Protein 3KYJ (pdb70)

B-factor: mean 29.79, std 14.16, range [12.2, 142.11]

Organism: Cereibacter sphaeroides (NCBI:txid1063)

Nearest PDB structures (foldseek):
  3kyi-assembly1_A  TM=1.003E+00  e=1.915E-15  Cereibacter sphaeroides
  1i5n-assembly3_C  TM=8.945E-01  e=1.487E-04  Salmonella enterica subsp. enterica serovar Typhimurium
  1i5n-assembly1_A  TM=9.056E-01  e=2.104E-04  Salmonella enterica subsp. enterica serovar Typhimurium
  2lp4-assembly1_A  TM=9.056E-01  e=2.211E-04  Escherichia coli K-12
  1i5n-assembly2_B  TM=8.927E-01  e=4.210E-04  Salmonella enterica subsp. enterica serovar Typhimurium

GO terms:
  GO:0005515 protein binding (F, IPI)

Solvent-accessible surface area: 12677 Å² total; per-residue (Å²): 158,103,119,12,26,65,39,2,36,88,32,0,29,116,8,2,69,44,0,63,60,7,0,83,17,21,115,88,66,99,96,34,98,64,27,14,23,50,0,30,149,8,0,48,46,2,12,26,2,0,60,4,32,20,6,53,44,0,24,38,22,0,74,20,0,19,56,0,0,12,33,21,125,103,66,67,16,100,29,53,59,64,0,10,113,7,0,29,86,0,6,95,22,0,63,63,12,6,117,92,0,24,88,63,116,48,49,11,150,16,105,78,4,100,57,0,16,100,73,0,134,50,13,37,60,90,36,54,227,78,98,56,56,30,0,0,0,0,0,84,30,21,0,15,43,28,35,0,5,40,36,1,160,96,19,118,36,6,120,26,41,9,69,1,32,75,8,94,52,0,29,82,71,2,66,75,44,112,87,8,37,0,0,0,15,5,30,82,19,111,85,48,166,37,71,82,8,14,143,48,0,93,110,162,29,238,9,60,0,0,2,0,1,24,78,71,34,110,90,33,80,30,35,69,129,2,187,130,55,22,11,58,19,29,3,28,33,12,32,43,41,186,231,87,4,29,91,2,6,153,29,0,100,87,17,34,90,105

Structure (mmCIF, N/CA/C/O backbone):
data_3KYJ
#
_entry.id   3KYJ
#
_cell.length_a   43.718
_cell.length_b   62.011
_cell.length_c   48.911
_cell.angle_alpha   90.000
_cell.angle_beta   101.260
_cell.angle_gamma   90.000
#
_symmetry.space_group_name_H-M   'P 1 21 1'
#
loop_
_entity.id
_entity.type
_entity.pdbx_description
1 polymer 'Putative histidine protein kinase'
2 polymer 'CheY6 protein'
3 non-polymer 'SODIUM ION'
4 water water
#
loop_
_atom_site.group_PDB
_atom_site.id
_atom_site.type_symbol
_atom_site.label_atom_id
_atom_site.label_alt_id
_atom_site.label_comp_id
_atom_site.label_asym_id
_atom_site.label_entity_id
_atom_site.label_seq_id
_atom_site.pdbx_PDB_ins_code
_atom_site.Cartn_x
_atom_site.Cartn_y
_atom_site.Cartn_z
_atom_site.occupancy
_atom_site.B_iso_or_equiv
_atom_site.auth_seq_id
_atom_site.auth_comp_id
_atom_site.auth_asym_id
_atom_site.auth_atom_id
_atom_site.pdbx_PDB_model_num
ATOM 1 N N . MET A 1 9 ? 12.592 -11.700 24.138 1.00 34.43 8 MET A N 1
ATOM 2 C CA . MET A 1 9 ? 13.487 -11.496 22.998 1.00 32.88 8 MET A CA 1
ATOM 3 C C . MET A 1 9 ? 13.423 -12.639 21.990 1.00 27.40 8 MET A C 1
ATOM 4 O O . MET A 1 9 ? 13.806 -12.464 20.830 1.00 25.38 8 MET A O 1
ATOM 9 N N . ASP A 1 10 ? 12.937 -13.803 22.411 1.00 27.75 9 ASP A N 1
ATOM 10 C CA . ASP A 1 10 ? 12.768 -14.927 21.490 1.00 27.17 9 ASP A CA 1
ATOM 11 C C . ASP A 1 10 ? 11.902 -14.514 20.310 1.00 24.04 9 ASP A C 1
ATOM 12 O O . ASP A 1 10 ? 12.219 -14.818 19.155 1.00 23.68 9 ASP A O 1
ATOM 17 N N . GLU A 1 11 ? 10.810 -13.811 20.593 1.00 24.52 10 GLU A N 1
ATOM 18 C CA . GLU A 1 11 ? 9.874 -13.455 19.540 1.00 24.58 10 GLU A CA 1
ATOM 19 C C . GLU A 1 11 ? 10.479 -12.494 18.511 1.00 22.57 10 GLU A C 1
ATOM 20 O O . GLU A 1 11 ? 10.277 -12.662 17.326 1.00 21.96 10 GLU A O 1
ATOM 26 N N . ILE A 1 12 ? 11.241 -11.503 18.948 1.00 21.32 11 ILE A N 1
ATOM 27 C CA . ILE A 1 12 ? 11.769 -10.546 17.990 1.00 21.57 11 ILE A CA 1
ATOM 28 C C . ILE A 1 12 ? 12.864 -11.175 17.135 1.00 19.82 11 ILE A C 1
ATOM 29 O O . ILE A 1 12 ? 12.957 -10.880 15.952 1.00 18.64 11 ILE A O 1
ATOM 34 N N . TRP A 1 13 ? 13.661 -12.078 17.703 1.00 20.47 12 TRP A N 1
ATOM 35 C CA . TRP A 1 13 ? 14.662 -12.763 16.894 1.00 20.93 12 TRP A CA 1
ATOM 36 C C . TRP A 1 13 ? 14.017 -13.717 15.876 1.00 21.00 12 TRP A C 1
ATOM 37 O O . TRP A 1 13 ? 14.496 -13.839 14.755 1.00 21.85 12 TRP A O 1
ATOM 48 N N . ALA A 1 14 ? 12.924 -14.372 16.264 1.00 21.24 13 ALA A N 1
ATOM 49 C CA . ALA A 1 14 ? 12.178 -15.219 15.340 1.00 24.18 13 ALA A CA 1
ATOM 50 C C . ALA A 1 14 ? 11.628 -14.386 14.184 1.00 22.33 13 ALA A C 1
ATOM 51 O O . ALA A 1 14 ? 11.706 -14.777 13.028 1.00 22.91 13 ALA A O 1
ATOM 53 N N . LEU A 1 15 ? 11.083 -13.219 14.511 1.00 20.54 14 LEU A N 1
ATOM 54 C CA . LEU A 1 15 ? 10.532 -12.337 13.496 1.00 20.04 14 LEU A CA 1
ATOM 55 C C . LEU A 1 15 ? 11.628 -11.779 12.588 1.00 19.49 14 LEU A C 1
ATOM 56 O O . LEU A 1 15 ? 11.437 -11.641 11.389 1.00 19.24 14 LEU A O 1
ATOM 61 N N . TYR A 1 16 ? 12.781 -11.463 13.152 1.00 19.37 15 TYR A N 1
ATOM 62 C CA . TYR A 1 16 ? 13.900 -11.004 12.332 1.00 19.22 15 TYR A CA 1
ATOM 63 C C . TYR A 1 16 ? 14.248 -12.034 11.262 1.00 20.34 15 TYR A C 1
ATOM 64 O O . TYR A 1 16 ? 14.458 -11.707 10.100 1.00 20.07 15 TYR A O 1
ATOM 73 N N . ALA A 1 17 ? 14.292 -13.297 11.650 1.00 22.24 16 ALA A N 1
ATOM 74 C CA . ALA A 1 17 ? 14.649 -14.342 10.708 1.00 24.18 16 ALA A CA 1
ATOM 75 C C . ALA A 1 17 ? 13.558 -14.546 9.658 1.00 24.70 16 ALA A C 1
ATOM 76 O O . ALA A 1 17 ? 13.860 -14.708 8.475 1.00 25.47 16 ALA A O 1
ATOM 78 N N . ASP A 1 18 ? 12.301 -14.535 10.083 1.00 24.91 17 ASP A N 1
ATOM 79 C CA . ASP A 1 18 ? 11.189 -14.811 9.185 1.00 26.99 17 ASP A CA 1
ATOM 80 C C . ASP A 1 18 ? 10.982 -13.647 8.224 1.00 24.52 17 ASP A C 1
ATOM 81 O O . ASP A 1 18 ? 10.946 -13.847 7.034 1.00 24.68 17 ASP A O 1
ATOM 86 N N . ASP A 1 19 ? 10.846 -12.437 8.754 1.00 21.87 18 ASP A N 1
ATOM 87 C CA . ASP A 1 19 ? 10.640 -11.233 7.933 1.00 21.36 18 ASP A CA 1
ATOM 88 C C . ASP A 1 19 ? 11.859 -10.994 7.033 1.00 20.02 18 ASP A C 1
ATOM 89 O O . ASP A 1 19 ? 11.719 -10.592 5.879 1.00 19.08 18 ASP A O 1
ATOM 94 N N . GLY A 1 20 ? 13.052 -11.291 7.538 1.00 19.72 19 GLY A N 1
ATOM 95 C CA . GLY A 1 20 ? 14.256 -11.131 6.740 1.00 20.14 19 GLY A CA 1
ATOM 96 C C . GLY A 1 20 ? 14.282 -12.077 5.565 1.00 21.12 19 GLY A C 1
ATOM 97 O O . GLY A 1 20 ? 14.665 -11.688 4.465 1.00 20.04 19 GLY A O 1
ATOM 98 N N . ALA A 1 21 ? 13.845 -13.314 5.787 1.00 21.11 20 ALA A N 1
ATOM 99 C CA . ALA A 1 21 ? 13.807 -14.282 4.698 1.00 23.12 20 ALA A CA 1
ATOM 100 C C . ALA A 1 21 ? 12.812 -13.861 3.621 1.00 21.93 20 ALA A C 1
ATOM 101 O O . ALA A 1 21 ? 13.090 -14.024 2.440 1.00 22.58 20 ALA A O 1
ATOM 103 N N . GLN A 1 22 ? 11.655 -13.342 4.024 1.00 20.57 21 GLN A N 1
ATOM 104 C CA . GLN A 1 22 ? 10.670 -12.839 3.056 1.00 22.56 21 GLN A CA 1
ATOM 105 C C . GLN A 1 22 ? 11.240 -11.678 2.246 1.00 19.70 21 GLN A C 1
ATOM 106 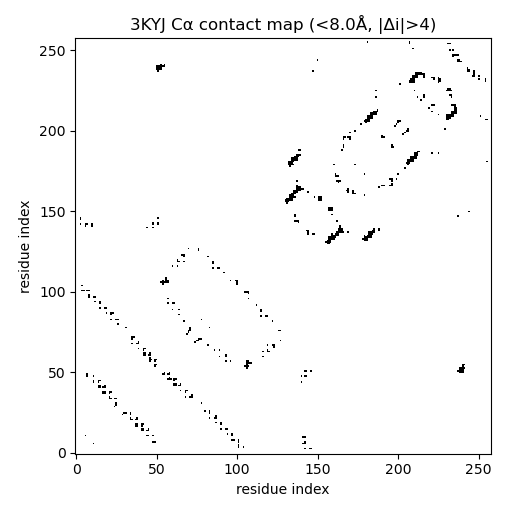O O . GLN A 1 22 ? 11.081 -11.622 1.037 1.00 19.35 21 GLN A O 1
ATOM 112 N N . ALA A 1 23 ? 11.923 -10.753 2.911 1.00 18.19 22 ALA A N 1
ATOM 113 C CA . ALA A 1 23 ? 12.484 -9.616 2.204 1.00 16.35 22 ALA A CA 1
ATOM 114 C C . ALA A 1 23 ? 13.565 -10.068 1.217 1.00 15.72 22 ALA A C 1
ATOM 115 O O . ALA A 1 23 ? 13.599 -9.609 0.072 1.00 16.17 22 ALA A O 1
ATOM 117 N N . LEU A 1 24 ? 14.456 -10.962 1.652 1.00 17.23 23 LEU A N 1
ATOM 118 C CA . LEU A 1 24 ? 15.500 -11.436 0.743 1.00 17.58 23 LEU A CA 1
ATOM 119 C C . LEU A 1 24 ? 14.911 -12.276 -0.399 1.00 18.29 23 LEU A C 1
ATOM 120 O O . LEU A 1 24 ? 15.418 -12.225 -1.527 1.00 18.31 23 LEU A O 1
ATOM 125 N N . ASP A 1 25 ? 13.827 -13.010 -0.137 1.00 18.40 24 ASP A N 1
ATOM 126 C CA . ASP A 1 25 ? 13.163 -13.746 -1.218 1.00 21.16 24 ASP A CA 1
ATOM 127 C C . ASP A 1 25 ? 12.662 -12.756 -2.277 1.00 19.17 24 ASP A C 1
ATOM 128 O O . ASP A 1 25 ? 12.759 -13.022 -3.472 1.00 20.37 24 ASP A O 1
ATOM 133 N N . ALA A 1 26 ? 12.103 -11.634 -1.827 1.00 18.05 25 ALA A N 1
ATOM 134 C CA . ALA A 1 26 ? 11.576 -10.624 -2.753 1.00 17.59 25 ALA A CA 1
ATOM 135 C C . ALA A 1 26 ? 12.724 -9.938 -3.509 1.00 16.49 25 ALA A C 1
ATOM 136 O O . ALA A 1 26 ? 12.616 -9.661 -4.695 1.00 16.91 25 ALA A O 1
ATOM 138 N N . MET A 1 27 ? 13.831 -9.675 -2.809 1.00 16.28 26 MET A N 1
ATOM 139 C CA . MET A 1 27 ? 15.003 -9.089 -3.433 1.00 16.35 26 MET A CA 1
ATOM 140 C C . MET A 1 27 ? 15.533 -10.001 -4.543 1.00 17.45 26 MET A C 1
ATOM 141 O O . MET A 1 27 ? 15.714 -9.572 -5.697 1.00 16.70 26 MET A O 1
ATOM 146 N N . GLU A 1 28 ? 15.723 -11.273 -4.212 1.00 18.97 27 GLU A N 1
ATOM 147 C CA . GLU A 1 28 ? 16.188 -12.232 -5.195 1.00 20.35 27 GLU A CA 1
ATOM 148 C C . GLU A 1 28 ? 15.202 -12.411 -6.348 1.00 19.89 27 GLU A C 1
ATOM 149 O O . GLU A 1 28 ? 15.612 -12.485 -7.501 1.00 20.96 27 GLU A O 1
ATOM 155 N N . ALA A 1 29 ? 13.905 -12.476 -6.067 1.00 19.68 28 ALA A N 1
ATOM 156 C CA . ALA A 1 29 ? 12.930 -12.659 -7.154 1.00 20.85 28 ALA A CA 1
ATOM 157 C C . ALA A 1 29 ? 12.987 -11.514 -8.166 1.00 18.73 28 ALA A C 1
ATOM 158 O O . ALA A 1 29 ? 12.925 -11.745 -9.388 1.00 19.26 28 ALA A O 1
ATOM 160 N N . SER A 1 30 ? 13.079 -10.276 -7.672 1.00 17.43 29 SER A N 1
ATOM 161 C CA . SER A 1 30 ? 13.135 -9.129 -8.578 1.00 18.27 29 SER A CA 1
ATOM 162 C C . SER A 1 30 ? 14.412 -9.168 -9.435 1.00 17.10 29 SER A C 1
ATOM 163 O O . SER A 1 30 ? 14.375 -8.867 -10.637 1.00 17.79 29 SER A O 1
ATOM 166 N N . LEU A 1 31 ? 15.540 -9.506 -8.817 1.00 17.37 30 LEU A N 1
ATOM 167 C CA . LEU A 1 31 ? 16.820 -9.539 -9.527 1.00 17.69 30 LEU A CA 1
ATOM 168 C C . LEU A 1 31 ? 16.857 -10.657 -10.570 1.00 19.32 30 LEU A C 1
ATOM 169 O O . LEU A 1 31 ? 17.336 -10.463 -11.690 1.00 19.66 30 LEU A O 1
ATOM 174 N N . LEU A 1 32 ? 16.299 -11.816 -10.223 1.00 19.82 31 LEU A N 1
ATOM 175 C CA . LEU A 1 32 ? 16.256 -12.929 -11.172 1.00 21.71 31 LEU A CA 1
ATOM 176 C C . LEU A 1 32 ? 15.310 -12.600 -12.323 1.00 21.00 31 LEU A C 1
ATOM 177 O O . LEU A 1 32 ? 15.584 -12.963 -13.454 1.00 22.39 31 LEU A O 1
ATOM 182 N N . ALA A 1 33 ? 14.214 -11.905 -12.043 1.00 19.90 32 ALA A N 1
ATOM 183 C CA . ALA A 1 33 ? 13.322 -11.463 -13.109 1.00 20.83 32 ALA A CA 1
ATOM 184 C C . ALA A 1 33 ? 14.033 -10.500 -14.062 1.00 20.14 32 ALA A C 1
ATOM 185 O O . ALA A 1 33 ? 13.879 -10.613 -15.290 1.00 21.55 32 ALA A O 1
ATOM 187 N N . LEU A 1 34 ? 14.853 -9.598 -13.513 1.00 20.14 33 LEU A N 1
ATOM 188 C CA . LEU A 1 34 ? 15.603 -8.664 -14.339 1.00 21.09 33 LEU A CA 1
ATOM 189 C C . LEU A 1 34 ? 16.633 -9.407 -15.180 1.00 22.69 33 LEU A C 1
ATOM 190 O O . LEU A 1 34 ? 16.827 -9.129 -16.358 1.00 23.97 33 LEU A O 1
ATOM 195 N N . GLN A 1 35 ? 17.277 -10.387 -14.577 1.00 24.29 34 GLN A N 1
ATOM 196 C CA . GLN A 1 35 ? 18.264 -11.167 -15.288 1.00 27.48 34 GLN A CA 1
ATOM 197 C C . GLN A 1 35 ? 17.626 -11.943 -16.433 1.00 28.08 34 GLN A C 1
ATOM 198 O O . GLN A 1 35 ? 18.269 -12.189 -17.447 1.00 29.96 34 GLN A O 1
ATOM 204 N N . ALA A 1 36 ? 16.357 -12.305 -16.286 1.00 26.53 35 ALA A N 1
ATOM 205 C CA . ALA A 1 36 ? 15.650 -13.043 -17.330 1.00 28.22 35 ALA A CA 1
ATOM 206 C C . ALA A 1 36 ? 15.069 -12.122 -18.417 1.00 28.76 35 ALA A C 1
ATOM 207 O O . ALA A 1 36 ? 14.454 -12.596 -19.372 1.00 30.76 35 ALA A O 1
ATOM 209 N N . GLY A 1 37 ? 15.252 -10.817 -18.277 1.00 28.07 36 GLY A N 1
ATOM 210 C CA . GLY A 1 37 ? 14.840 -9.890 -19.320 1.00 28.54 36 GLY A CA 1
ATOM 211 C C . GLY A 1 37 ? 13.535 -9.162 -19.074 1.00 25.86 36 GLY A C 1
ATOM 212 O O . GLY A 1 37 ? 12.982 -8.543 -19.977 1.00 27.20 36 GLY A O 1
ATOM 213 N N . GLU A 1 38 ? 13.027 -9.202 -17.852 1.00 22.33 37 GLU A N 1
ATOM 214 C CA . GLU A 1 38 ? 11.857 -8.402 -17.532 1.00 21.18 37 GLU A CA 1
ATOM 215 C C . GLU A 1 38 ? 12.294 -6.960 -17.345 1.00 19.93 37 GLU A C 1
ATOM 216 O O . GLU A 1 38 ? 13.453 -6.683 -17.117 1.00 23.47 37 GLU A O 1
ATOM 222 N N . ASP A 1 39 ? 11.347 -6.046 -17.428 1.00 19.30 38 ASP A N 1
ATOM 223 C CA . ASP A 1 39 ? 11.647 -4.641 -17.408 1.00 17.77 38 ASP A CA 1
ATOM 224 C C . ASP A 1 39 ? 11.842 -4.075 -15.997 1.00 16.48 38 ASP A C 1
ATOM 225 O O . ASP A 1 39 ? 11.126 -4.415 -15.040 1.00 17.74 38 ASP A O 1
ATOM 230 N N . ALA A 1 40 ? 12.844 -3.213 -15.871 1.00 16.61 39 ALA A N 1
ATOM 231 C CA . ALA A 1 40 ? 13.101 -2.482 -14.631 1.00 16.94 39 ALA A CA 1
ATOM 232 C C . ALA A 1 40 ? 11.877 -1.776 -14.055 1.00 17.23 39 ALA A C 1
ATOM 233 O O . ALA A 1 40 ? 11.739 -1.653 -12.844 1.00 16.78 39 ALA A O 1
ATOM 235 N N . ALA A 1 41 ? 10.964 -1.327 -14.907 1.00 17.80 40 ALA A N 1
ATOM 236 C CA . ALA A 1 41 ? 9.795 -0.592 -14.456 1.00 18.69 40 ALA A CA 1
ATOM 237 C C . ALA A 1 41 ? 8.979 -1.409 -13.465 1.00 18.70 40 ALA A C 1
ATOM 238 O O . ALA A 1 41 ? 8.380 -0.859 -12.569 1.00 21.69 40 ALA A O 1
ATOM 240 N N . ALA A 1 42 ? 8.942 -2.723 -13.655 1.00 19.62 41 ALA A N 1
ATOM 241 C CA . ALA A 1 42 ? 8.142 -3.607 -12.808 1.00 21.27 41 ALA A CA 1
ATOM 242 C C . ALA A 1 42 ? 8.865 -4.040 -11.538 1.00 19.89 41 ALA A C 1
ATOM 243 O O . ALA A 1 42 ? 8.242 -4.554 -10.613 1.00 22.16 41 ALA A O 1
ATOM 245 N N . HIS A 1 43 ? 10.175 -3.845 -11.501 1.00 18.17 42 HIS A N 1
ATOM 246 C CA . HIS A 1 43 ? 10.975 -4.492 -10.456 1.00 18.30 42 HIS A CA 1
ATOM 247 C C . HIS A 1 43 ? 11.781 -3.570 -9.560 1.00 18.12 42 HIS A C 1
ATOM 248 O O . HIS A 1 43 ? 12.145 -3.983 -8.461 1.00 19.07 42 HIS A O 1
ATOM 255 N N . VAL A 1 44 ? 12.070 -2.339 -9.980 1.00 18.98 43 VAL A N 1
ATOM 256 C CA A VAL A 1 44 ? 12.923 -1.475 -9.151 0.61 20.43 43 VAL A CA 1
ATOM 257 C CA B VAL A 1 44 ? 12.906 -1.454 -9.150 0.39 20.56 43 VAL A CA 1
ATOM 258 C C . VAL A 1 44 ? 12.220 -1.083 -7.838 1.00 19.69 43 VAL A C 1
ATOM 259 O O . VAL A 1 44 ? 12.847 -1.031 -6.788 1.00 18.51 43 VAL A O 1
ATOM 266 N N . GLY A 1 45 ? 10.914 -0.852 -7.883 1.00 18.82 44 GLY A N 1
ATOM 267 C CA . GLY A 1 45 ? 10.161 -0.560 -6.677 1.00 19.10 44 GLY A CA 1
ATOM 268 C C . GLY A 1 45 ? 10.167 -1.704 -5.682 1.00 17.69 44 GLY A C 1
ATOM 269 O O . GLY A 1 45 ? 10.549 -1.516 -4.530 1.00 17.48 44 GLY A O 1
ATOM 270 N N . PRO A 1 46 ? 9.764 -2.904 -6.115 1.00 18.20 45 PRO A N 1
ATOM 271 C CA . PRO A 1 46 ? 9.805 -4.071 -5.233 1.00 19.34 45 PRO A CA 1
ATOM 272 C C . PRO A 1 46 ? 11.202 -4.336 -4.689 1.00 16.59 45 PRO A C 1
ATOM 273 O O . PRO A 1 46 ? 11.352 -4.694 -3.529 1.00 15.87 45 PRO A O 1
ATOM 277 N N . LEU A 1 47 ? 12.215 -4.169 -5.527 1.00 16.78 46 LEU A N 1
ATOM 278 C CA . LEU A 1 47 ? 13.590 -4.386 -5.111 1.00 16.15 46 LEU A CA 1
ATOM 279 C C . LEU A 1 47 ? 13.988 -3.388 -4.010 1.00 14.75 46 LEU A C 1
ATOM 280 O O . LEU A 1 47 ? 14.521 -3.780 -2.964 1.00 15.02 46 LEU A O 1
ATOM 285 N N . PHE A 1 48 ? 13.698 -2.111 -4.223 1.00 14.65 47 PHE A N 1
ATOM 286 C CA . PHE A 1 48 ? 13.984 -1.094 -3.240 1.00 15.41 47 PHE A CA 1
ATOM 287 C C . PHE A 1 48 ? 13.281 -1.403 -1.929 1.00 14.79 47 PHE A C 1
ATOM 288 O O . PHE A 1 48 ? 13.898 -1.349 -0.857 1.00 14.84 47 PHE A O 1
ATOM 296 N N . ARG A 1 49 ? 11.988 -1.712 -1.995 1.00 14.89 48 ARG A N 1
ATOM 297 C CA . ARG A 1 49 ? 11.235 -1.961 -0.768 1.00 15.09 48 ARG A CA 1
ATOM 298 C C . ARG A 1 49 ? 11.787 -3.151 0.018 1.00 14.54 48 ARG A C 1
ATOM 299 O O . ARG A 1 49 ? 11.855 -3.103 1.250 1.00 14.54 48 ARG A O 1
ATOM 307 N N . ALA A 1 50 ? 12.195 -4.201 -0.690 1.00 14.48 49 ALA A N 1
ATOM 308 C CA . ALA A 1 50 ? 12.733 -5.387 -0.026 1.00 14.63 49 ALA A CA 1
ATOM 309 C C . ALA A 1 50 ? 14.030 -5.062 0.721 1.00 14.01 49 ALA A C 1
ATOM 310 O O . ALA A 1 50 ? 14.202 -5.447 1.878 1.00 13.68 49 ALA A O 1
ATOM 312 N N . VAL A 1 51 ? 14.923 -4.341 0.069 1.00 13.71 50 VAL A N 1
ATOM 313 C CA . VAL A 1 51 ? 16.194 -3.977 0.669 1.00 14.06 50 VAL A CA 1
ATOM 314 C C . VAL A 1 51 ? 15.958 -3.002 1.819 1.00 13.83 50 VAL A C 1
ATOM 315 O O . VAL A 1 51 ? 16.551 -3.136 2.888 1.00 13.47 50 VAL A O 1
ATOM 319 N N . HIS A 1 52 ? 15.036 -2.066 1.632 1.00 14.29 51 HIS A N 1
ATOM 320 C CA . HIS A 1 52 ? 14.740 -1.086 2.663 1.00 13.37 51 HIS A CA 1
ATOM 321 C C . HIS A 1 52 ? 14.186 -1.766 3.932 1.00 13.97 51 HIS A C 1
ATOM 322 O O . HIS A 1 52 ? 14.546 -1.420 5.059 1.00 14.51 51 HIS A O 1
ATOM 329 N N . THR A 1 53 ? 13.312 -2.746 3.739 1.00 14.02 52 THR A N 1
ATOM 330 C CA . THR A 1 53 ? 12.783 -3.520 4.843 1.00 14.65 52 THR A CA 1
ATOM 331 C C . THR A 1 53 ? 13.906 -4.277 5.566 1.00 14.24 52 THR A C 1
ATOM 332 O O . THR A 1 53 ? 14.009 -4.270 6.806 1.00 13.84 52 THR A O 1
ATOM 336 N N . PHE A 1 54 ? 14.759 -4.951 4.798 1.00 14.14 53 PHE A N 1
ATOM 337 C CA . PHE A 1 54 ? 15.847 -5.698 5.398 1.00 13.97 53 PHE A CA 1
ATOM 338 C C . PHE A 1 54 ? 16.771 -4.775 6.210 1.00 14.23 53 PHE A C 1
ATOM 339 O O . PHE A 1 54 ? 17.152 -5.091 7.335 1.00 14.45 53 PHE A O 1
ATOM 347 N N . LYS A 1 55 ? 17.083 -3.616 5.646 1.00 13.24 54 LYS A N 1
ATOM 348 C CA . LYS A 1 55 ? 17.866 -2.613 6.333 1.00 12.99 54 LYS A CA 1
ATOM 349 C C . LYS A 1 55 ? 17.215 -2.156 7.644 1.00 12.98 54 LYS A C 1
ATOM 350 O O . LYS A 1 55 ? 17.865 -2.117 8.694 1.00 14.29 54 LYS A O 1
ATOM 356 N N . GLY A 1 56 ? 15.948 -1.784 7.594 1.00 13.10 55 GLY A N 1
ATOM 357 C CA . GLY A 1 56 ? 15.254 -1.339 8.791 1.00 14.06 55 GLY A CA 1
ATOM 358 C C . GLY A 1 56 ? 15.173 -2.400 9.874 1.00 12.20 55 GLY A C 1
ATOM 359 O O . GLY A 1 56 ? 15.277 -2.099 11.052 1.00 14.39 55 GLY A O 1
ATOM 360 N N . ASN A 1 57 ? 15.004 -3.651 9.463 1.00 13.50 56 ASN A N 1
ATOM 361 C CA . ASN A 1 57 ? 14.929 -4.764 10.404 1.00 15.30 56 ASN A CA 1
ATOM 362 C C . ASN A 1 57 ? 16.256 -4.904 11.166 1.00 15.45 56 ASN A C 1
ATOM 363 O O . ASN A 1 57 ? 16.290 -5.102 12.370 1.00 16.63 56 ASN A O 1
ATOM 368 N N . SER A 1 58 ? 17.361 -4.799 10.434 1.00 15.13 57 SER A N 1
ATOM 369 C CA A SER A 1 58 ? 18.662 -4.924 11.057 0.61 14.86 57 SER A CA 1
ATOM 370 C CA B SER A 1 58 ? 18.667 -4.918 11.052 0.39 15.68 57 SER A CA 1
ATOM 371 C C . SER A 1 58 ? 18.927 -3.737 11.978 1.00 15.33 57 SER A C 1
ATOM 372 O O . SER A 1 58 ? 19.542 -3.895 13.037 1.00 17.33 57 SER A O 1
ATOM 377 N N . ARG A 1 59 ? 18.451 -2.556 11.596 1.00 15.23 58 ARG A N 1
ATOM 378 C CA . ARG A 1 59 ? 18.603 -1.384 12.435 1.00 17.06 58 ARG A CA 1
ATOM 379 C C . ARG A 1 59 ? 17.860 -1.545 13.769 1.00 17.70 58 ARG A C 1
ATOM 380 O O . ARG A 1 59 ? 18.386 -1.144 14.801 1.00 20.58 58 ARG A O 1
ATOM 388 N N . VAL A 1 60 ? 16.653 -2.122 13.757 1.00 17.05 59 VAL A N 1
ATOM 389 C CA . VAL A 1 60 ? 15.874 -2.338 14.984 1.00 18.48 59 VAL A CA 1
ATOM 390 C C . VAL A 1 60 ? 16.702 -3.072 16.037 1.00 19.09 59 VAL A C 1
ATOM 391 O O . VAL A 1 60 ? 16.606 -2.775 17.225 1.00 20.11 59 VAL A O 1
ATOM 395 N N . LEU A 1 61 ? 17.452 -4.066 15.587 1.00 18.43 60 LEU A N 1
ATOM 396 C CA . LEU A 1 61 ? 18.230 -4.923 16.471 1.00 18.24 60 LEU A CA 1
ATOM 397 C C . LEU A 1 61 ? 19.667 -4.431 16.672 1.00 18.67 60 LEU A C 1
ATOM 398 O O . LEU A 1 61 ? 20.447 -5.122 17.323 1.00 21.24 60 LEU A O 1
ATOM 403 N N . GLY A 1 62 ? 20.002 -3.255 16.140 1.00 18.21 61 GLY A N 1
ATOM 404 C CA . GLY A 1 62 ? 21.308 -2.653 16.322 1.00 19.93 61 GLY A CA 1
ATOM 405 C C . GLY A 1 62 ? 22.426 -3.360 15.584 1.00 19.20 61 GLY A C 1
ATOM 406 O O . GLY A 1 62 ? 23.586 -3.284 16.000 1.00 21.96 61 GLY A O 1
ATOM 407 N N . LEU A 1 63 ? 22.104 -4.025 14.479 1.00 18.04 62 LEU A N 1
ATOM 408 C CA . LEU A 1 63 ? 23.087 -4.825 13.741 1.00 18.59 62 LEU A CA 1
ATOM 409 C C . LEU A 1 63 ? 23.709 -3.924 12.683 1.00 18.63 62 LEU A C 1
ATOM 410 O O . LEU A 1 63 ? 23.431 -4.048 11.499 1.00 18.05 62 LEU A O 1
ATOM 415 N N . SER A 1 64 ? 24.589 -3.036 13.132 1.00 20.29 63 SER A N 1
ATOM 416 C CA A SER A 1 64 ? 25.103 -1.959 12.288 0.52 21.22 63 SER A CA 1
ATOM 417 C CA B SER A 1 64 ? 25.154 -1.970 12.308 0.48 21.47 63 SER A CA 1
ATOM 418 C C . SER A 1 64 ? 25.945 -2.449 11.097 1.00 18.74 63 SER A C 1
ATOM 419 O O . SER A 1 64 ? 25.928 -1.807 10.045 1.00 18.96 63 SER A O 1
ATOM 424 N N . VAL A 1 65 ? 26.644 -3.572 11.230 1.00 18.43 64 VAL A N 1
ATOM 425 C CA . VAL A 1 65 ? 27.439 -4.061 10.102 1.00 20.51 64 VAL A CA 1
ATOM 426 C C . VAL A 1 65 ? 26.461 -4.590 9.054 1.00 18.41 64 VAL A C 1
ATOM 427 O O . VAL A 1 65 ? 26.554 -4.233 7.894 1.00 19.21 64 VAL A O 1
ATOM 431 N N . VAL A 1 66 ? 25.501 -5.410 9.465 1.00 17.29 65 VAL A N 1
ATOM 432 C CA . VAL A 1 66 ? 24.476 -5.884 8.508 1.00 17.48 65 VAL A CA 1
ATOM 433 C C . VAL A 1 66 ? 23.769 -4.687 7.830 1.00 16.29 65 VAL A C 1
ATOM 434 O O . VAL A 1 66 ? 23.633 -4.630 6.600 1.00 16.78 65 VAL A O 1
ATOM 438 N N . GLU A 1 67 ? 23.358 -3.725 8.647 1.00 15.73 66 GLU A N 1
ATOM 439 C CA . GLU A 1 67 ? 22.679 -2.534 8.178 1.00 15.52 66 GLU A CA 1
ATOM 440 C C . GLU A 1 67 ? 23.495 -1.824 7.105 1.00 15.35 66 GLU A C 1
ATOM 441 O O . GLU A 1 67 ? 22.957 -1.401 6.099 1.00 16.03 66 GLU A O 1
ATOM 447 N N . SER A 1 68 ? 24.804 -1.706 7.315 1.00 16.09 67 SER A N 1
ATOM 448 C CA . SER A 1 68 ? 25.635 -0.933 6.384 1.00 15.78 67 SER A CA 1
ATOM 449 C C . SER A 1 68 ? 25.713 -1.584 4.996 1.00 16.17 67 SER A C 1
ATOM 450 O O . SER A 1 68 ? 25.842 -0.877 3.995 1.00 16.96 67 SER A O 1
ATOM 453 N N . ARG A 1 69 ? 25.637 -2.908 4.929 1.00 14.83 68 ARG A N 1
ATOM 454 C CA . ARG A 1 69 ? 25.645 -3.586 3.617 1.00 15.55 68 ARG A CA 1
ATOM 455 C C . ARG A 1 69 ? 24.312 -3.338 2.899 1.00 14.88 68 ARG A C 1
ATOM 456 O O . ARG A 1 69 ? 24.276 -3.021 1.707 1.00 17.26 68 ARG A O 1
ATOM 464 N N . ALA A 1 70 ? 23.205 -3.485 3.625 1.00 14.95 69 ALA A N 1
ATOM 465 C CA . ALA A 1 70 ? 21.894 -3.220 3.045 1.00 14.01 69 ALA A CA 1
ATOM 466 C C . ALA A 1 70 ? 21.785 -1.753 2.628 1.00 14.31 69 ALA A C 1
ATOM 467 O O . ALA A 1 70 ? 21.201 -1.429 1.578 1.00 15.54 69 ALA A O 1
ATOM 469 N N . HIS A 1 71 ? 22.367 -0.850 3.419 1.00 14.80 70 HIS A N 1
ATOM 470 C CA . HIS A 1 71 ? 22.279 0.564 3.123 1.00 16.37 70 HIS A CA 1
ATOM 471 C C . HIS A 1 71 ? 22.963 0.886 1.801 1.00 16.66 70 HIS A C 1
ATOM 472 O O . HIS A 1 71 ? 22.449 1.661 1.001 1.00 17.42 70 HIS A O 1
ATOM 479 N N . LEU A 1 72 ? 24.146 0.332 1.576 1.00 16.93 71 LEU A N 1
ATOM 480 C CA A LEU A 1 72 ? 24.823 0.640 0.326 0.50 18.65 71 LEU A CA 1
ATOM 481 C CA B LEU A 1 72 ? 24.861 0.600 0.341 0.50 18.73 71 LEU A CA 1
ATOM 482 C C . LEU A 1 72 ? 24.069 0.054 -0.864 1.00 17.54 71 LEU A C 1
ATOM 483 O O . LEU A 1 72 ? 24.018 0.681 -1.928 1.00 20.10 71 LEU A O 1
ATOM 492 N N . CYS A 1 73 ? 23.467 -1.127 -0.700 1.00 16.39 72 CYS A N 1
ATOM 493 C CA . CYS A 1 73 ? 22.591 -1.663 -1.748 1.00 16.54 72 CYS A CA 1
ATOM 494 C C . CYS A 1 73 ? 21.474 -0.671 -2.054 1.00 16.75 72 CYS A C 1
ATOM 495 O O . CYS A 1 73 ? 21.174 -0.396 -3.217 1.00 17.89 72 CYS A O 1
ATOM 498 N N . GLU A 1 74 ? 20.865 -0.119 -1.007 1.00 16.17 73 GLU A N 1
ATOM 499 C CA . GLU A 1 74 ? 19.740 0.799 -1.160 1.00 17.29 73 GLU A CA 1
ATOM 500 C C . GLU A 1 74 ? 20.174 2.052 -1.886 1.00 19.92 73 GLU A C 1
ATOM 501 O O . GLU A 1 74 ? 19.437 2.562 -2.744 1.00 21.16 73 GLU A O 1
ATOM 507 N N . ASP A 1 75 ? 21.377 2.543 -1.578 1.00 20.66 74 ASP A N 1
ATOM 508 C CA . ASP A 1 75 ? 21.909 3.709 -2.272 1.00 22.85 74 ASP A CA 1
ATOM 509 C C . ASP A 1 75 ? 22.013 3.445 -3.778 1.00 22.95 74 ASP A C 1
ATOM 510 O O . ASP A 1 75 ? 21.646 4.305 -4.597 1.00 24.71 74 ASP A O 1
ATOM 515 N N . LEU A 1 76 ? 22.518 2.266 -4.153 1.00 20.83 75 LEU A N 1
ATOM 516 C CA . LEU A 1 76 ? 22.718 1.950 -5.573 1.00 20.87 75 LEU A CA 1
ATOM 517 C C . LEU A 1 76 ? 21.360 1.852 -6.274 1.00 20.70 75 LEU A C 1
ATOM 518 O O . LEU A 1 76 ? 21.156 2.402 -7.374 1.00 22.27 75 LEU A O 1
ATOM 523 N N . ILE A 1 77 ? 20.418 1.158 -5.648 1.00 18.69 76 ILE A N 1
ATOM 524 C CA . ILE A 1 77 ? 19.088 1.027 -6.230 1.00 19.28 76 ILE A CA 1
ATOM 525 C C . ILE A 1 77 ? 18.428 2.408 -6.325 1.00 20.21 76 ILE A C 1
ATOM 526 O O . ILE A 1 77 ? 17.740 2.707 -7.297 1.00 22.78 76 ILE A O 1
ATOM 531 N N . GLY A 1 78 ? 18.652 3.264 -5.330 1.00 22.32 77 GLY A N 1
ATOM 532 C CA . GLY A 1 78 ? 18.144 4.626 -5.366 1.00 25.04 77 GLY A CA 1
ATOM 533 C C . GLY A 1 78 ? 18.662 5.468 -6.530 1.00 25.92 77 GLY A C 1
ATOM 534 O O . GLY A 1 78 ? 17.947 6.336 -7.038 1.00 28.55 77 GLY A O 1
ATOM 535 N N . LEU A 1 79 ? 19.891 5.223 -6.971 1.00 25.94 78 LEU A N 1
ATOM 536 C CA . LEU A 1 79 ? 20.425 5.948 -8.130 1.00 27.71 78 LEU A CA 1
ATOM 537 C C . LEU A 1 79 ? 19.620 5.607 -9.380 1.00 26.31 78 LEU A C 1
ATOM 538 O O . LEU A 1 79 ? 19.372 6.471 -10.223 1.00 28.42 78 LEU A O 1
ATOM 543 N N . VAL A 1 80 ? 19.255 4.338 -9.518 1.00 24.32 79 VAL A N 1
ATOM 544 C CA . VAL A 1 80 ? 18.376 3.895 -10.622 1.00 23.13 79 VAL A CA 1
ATOM 545 C C . VAL A 1 80 ? 17.000 4.539 -10.493 1.00 24.27 79 VAL A C 1
ATOM 546 O O . VAL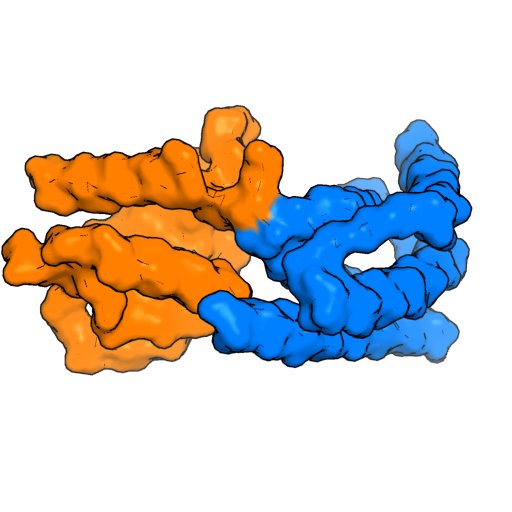 A 1 80 ? 16.459 5.078 -11.462 1.00 26.96 79 VAL A O 1
ATOM 550 N N . ARG A 1 81 ? 16.430 4.494 -9.293 1.00 24.83 80 ARG A N 1
ATOM 551 C CA . ARG A 1 81 ? 15.057 4.946 -9.108 1.00 27.53 80 ARG A CA 1
ATOM 552 C C . ARG A 1 81 ? 14.943 6.466 -9.246 1.00 28.76 80 ARG A C 1
ATOM 553 O O . ARG A 1 81 ? 13.971 6.960 -9.827 1.00 32.27 80 ARG A O 1
ATOM 561 N N . ASP A 1 82 ? 15.944 7.203 -8.762 1.00 31.14 81 ASP A N 1
ATOM 562 C CA . ASP A 1 82 ? 15.834 8.654 -8.603 1.00 33.49 81 ASP A CA 1
ATOM 563 C C . ASP A 1 82 ? 16.760 9.496 -9.476 1.00 34.88 81 ASP A C 1
ATOM 564 O O . ASP A 1 82 ? 16.413 10.632 -9.827 1.00 36.93 81 ASP A O 1
ATOM 569 N N . ALA A 1 83 ? 17.921 8.954 -9.828 1.00 34.33 82 ALA A N 1
ATOM 570 C CA . ALA A 1 83 ? 18.978 9.737 -10.478 1.00 36.40 82 ALA A CA 1
ATOM 571 C C . ALA A 1 83 ? 19.232 9.301 -11.918 1.00 34.65 82 ALA A C 1
ATOM 572 O O . ALA A 1 83 ? 20.267 9.637 -12.530 1.00 34.98 82 ALA A O 1
ATOM 574 N N . GLY A 1 84 ? 18.299 8.534 -12.453 1.00 31.51 83 GLY A N 1
ATOM 575 C CA . GLY A 1 84 ? 18.310 8.235 -13.878 1.00 30.92 83 GLY A CA 1
ATOM 576 C C . GLY A 1 84 ? 19.363 7.244 -14.354 1.00 29.57 83 GLY A C 1
ATOM 577 O O . GLY A 1 84 ? 19.562 7.079 -15.561 1.00 30.53 83 GLY A O 1
ATOM 578 N N . VAL A 1 85 ? 20.012 6.551 -13.428 1.00 29.26 84 VAL A N 1
ATOM 579 C CA . VAL A 1 85 ? 20.983 5.519 -13.772 1.00 27.66 84 VAL A CA 1
ATOM 580 C C . VAL A 1 85 ? 20.271 4.246 -14.266 1.00 26.42 84 VAL A C 1
ATOM 581 O O . VAL A 1 85 ? 19.375 3.751 -13.621 1.00 26.06 84 VAL A O 1
ATOM 585 N N . PRO A 1 86 ? 20.644 3.729 -15.448 1.00 25.85 85 PRO A N 1
ATOM 586 C CA . PRO A 1 86 ? 20.001 2.480 -15.875 1.00 24.66 85 PRO A CA 1
ATOM 587 C C . PRO A 1 86 ? 20.342 1.273 -14.996 1.00 23.71 85 PRO A C 1
ATOM 588 O O . PRO A 1 86 ? 21.453 1.177 -14.451 1.00 24.73 85 PRO A O 1
ATOM 592 N N . MET A 1 87 ? 19.362 0.394 -14.848 1.00 22.77 86 MET A N 1
ATOM 593 C CA A MET A 1 87 ? 19.533 -0.854 -14.110 0.51 22.27 86 MET A CA 1
ATOM 594 C CA B MET A 1 87 ? 19.512 -0.862 -14.129 0.49 22.17 86 MET A CA 1
ATOM 595 C C . MET A 1 87 ? 20.280 -1.835 -15.005 1.00 21.86 86 MET A C 1
ATOM 596 O O . MET A 1 87 ? 19.708 -2.789 -15.551 1.00 21.76 86 MET A O 1
ATOM 605 N N . ASP A 1 88 ? 21.575 -1.586 -15.164 1.00 23.02 87 ASP A N 1
ATOM 606 C CA . ASP A 1 88 ? 22.368 -2.382 -16.087 1.00 25.71 87 ASP A CA 1
ATOM 607 C C . ASP A 1 88 ? 22.728 -3.748 -15.518 1.00 24.72 87 ASP A C 1
ATOM 608 O O . ASP A 1 88 ? 22.465 -4.049 -14.342 1.00 23.26 87 ASP A O 1
ATOM 613 N N . GLY A 1 89 ? 23.324 -4.575 -16.358 1.00 23.30 88 GLY A N 1
ATOM 614 C CA . GLY A 1 89 ? 23.603 -5.949 -16.018 1.00 23.43 88 GLY A CA 1
ATOM 615 C C . GLY A 1 89 ? 24.566 -6.047 -14.844 1.00 23.01 88 GLY A C 1
ATOM 616 O O . GLY A 1 89 ? 24.489 -6.989 -14.068 1.00 25.20 88 GLY A O 1
ATOM 617 N N . GLU A 1 90 ? 25.453 -5.068 -14.722 1.00 23.51 89 GLU A N 1
ATOM 618 C CA . GLU A 1 90 ? 26.420 -5.086 -13.641 1.00 25.20 89 GLU A CA 1
ATOM 619 C C . GLU A 1 90 ? 25.732 -4.826 -12.294 1.00 24.21 89 GLU A C 1
ATOM 620 O O . GLU A 1 90 ? 26.058 -5.460 -11.270 1.00 24.66 89 GLU A O 1
ATOM 626 N N . ILE A 1 91 ? 24.823 -3.861 -12.274 1.00 21.40 90 ILE A N 1
ATOM 627 C CA . ILE A 1 91 ? 24.059 -3.599 -11.049 1.00 19.53 90 ILE A CA 1
ATOM 628 C C . ILE A 1 91 ? 23.327 -4.859 -10.620 1.00 19.91 90 ILE A C 1
ATOM 629 O O . ILE A 1 91 ? 23.340 -5.228 -9.429 1.00 19.52 90 ILE A O 1
ATOM 634 N N . VAL A 1 92 ? 22.668 -5.523 -11.564 1.00 19.20 91 VAL A N 1
ATOM 635 C CA . VAL A 1 92 ? 21.898 -6.714 -11.238 1.00 19.54 91 VAL A CA 1
ATOM 636 C C . VAL A 1 92 ? 22.813 -7.780 -10.642 1.00 20.41 91 VAL A C 1
ATOM 637 O O . VAL A 1 92 ? 22.494 -8.412 -9.645 1.00 20.93 91 VAL A O 1
ATOM 641 N N . GLU A 1 93 ? 23.987 -7.930 -11.245 1.00 22.16 92 GLU A N 1
ATOM 642 C CA . GLU A 1 93 ? 24.977 -8.904 -10.810 1.00 25.05 92 GLU A CA 1
ATOM 643 C C . GLU A 1 93 ? 25.472 -8.657 -9.373 1.00 22.10 92 GLU A C 1
ATOM 644 O O . GLU A 1 93 ? 25.526 -9.573 -8.543 1.00 23.63 92 GLU A O 1
ATOM 650 N N . ILE A 1 94 ? 25.862 -7.418 -9.113 1.00 21.20 93 ILE A N 1
ATOM 651 C CA . ILE A 1 94 ? 26.377 -7.025 -7.803 1.00 18.98 93 ILE A CA 1
ATOM 652 C C . ILE A 1 94 ? 25.275 -7.235 -6.751 1.00 19.24 93 ILE A C 1
ATOM 653 O O . ILE A 1 94 ? 25.535 -7.716 -5.643 1.00 20.58 93 ILE A O 1
ATOM 658 N N . LEU A 1 95 ? 24.036 -6.914 -7.097 1.00 18.02 94 LEU A N 1
ATOM 659 C CA . LEU A 1 95 ? 22.953 -7.054 -6.126 1.00 16.05 94 LEU A CA 1
ATOM 660 C C . LEU A 1 95 ? 22.573 -8.515 -5.892 1.00 16.42 94 LEU A C 1
ATOM 661 O O . LEU A 1 95 ? 22.147 -8.854 -4.786 1.00 16.13 94 LEU A O 1
ATOM 666 N N . LEU A 1 96 ? 22.710 -9.377 -6.905 1.00 18.23 95 LEU A N 1
ATOM 667 C CA . LEU A 1 96 ? 22.525 -10.809 -6.699 1.00 20.23 95 LEU A CA 1
ATOM 668 C C . LEU A 1 96 ? 23.585 -11.340 -5.709 1.00 19.95 95 LEU A C 1
ATOM 669 O O . LEU A 1 96 ? 23.265 -12.101 -4.806 1.00 20.58 95 LEU A O 1
ATOM 674 N N . PHE A 1 97 ? 24.837 -10.917 -5.880 1.00 20.40 96 PHE A N 1
ATOM 675 C CA . PHE A 1 97 ? 25.903 -11.252 -4.937 1.00 20.30 96 PHE A CA 1
ATOM 676 C C . PHE A 1 97 ? 25.538 -10.716 -3.548 1.00 19.07 96 PHE A C 1
ATOM 677 O O . PHE A 1 97 ? 25.667 -11.419 -2.539 1.00 19.52 96 PHE A O 1
ATOM 685 N N . ALA A 1 98 ? 25.047 -9.482 -3.495 1.00 17.56 97 ALA A N 1
ATOM 686 C CA . ALA A 1 98 ? 24.615 -8.913 -2.227 1.00 17.02 97 ALA A CA 1
ATOM 687 C C . ALA A 1 98 ? 23.510 -9.737 -1.584 1.00 17.15 97 ALA A C 1
ATOM 688 O O . ALA A 1 98 ? 23.529 -9.944 -0.379 1.00 16.71 97 ALA A O 1
ATOM 690 N N . SER A 1 99 ? 22.551 -10.220 -2.371 1.00 17.09 98 SER A N 1
ATOM 691 C CA . SER A 1 99 ? 21.439 -10.965 -1.794 1.00 17.91 98 SER A CA 1
ATOM 692 C C . SER A 1 99 ? 21.966 -12.254 -1.164 1.00 17.50 98 SER A C 1
ATOM 693 O O . SER A 1 99 ? 21.536 -12.615 -0.067 1.00 18.32 98 SER A O 1
ATOM 696 N N . ASP A 1 100 ? 22.918 -12.920 -1.821 1.00 18.71 99 ASP A N 1
ATOM 697 C CA . ASP A 1 100 ? 23.477 -14.146 -1.254 1.00 21.77 99 ASP A CA 1
ATOM 698 C C . ASP A 1 100 ? 24.249 -13.851 0.030 1.00 20.84 99 ASP A C 1
ATOM 699 O O . ASP A 1 100 ? 24.196 -14.630 0.980 1.00 20.50 99 ASP A O 1
ATOM 704 N N . THR A 1 101 ? 24.970 -12.737 0.030 1.00 19.79 100 THR A N 1
ATOM 705 C CA . THR A 1 101 ? 25.767 -12.314 1.175 1.00 20.53 100 THR A CA 1
ATOM 706 C C . THR A 1 101 ? 24.849 -11.974 2.355 1.00 18.93 100 THR A C 1
ATOM 707 O O . THR A 1 101 ? 25.067 -12.432 3.486 1.00 19.25 100 THR A O 1
ATOM 711 N N . LEU A 1 102 ? 23.804 -11.187 2.088 1.00 18.08 101 LEU A N 1
ATOM 712 C CA . LEU A 1 102 ? 22.805 -10.857 3.109 1.00 16.82 101 LEU A CA 1
ATOM 713 C C . LEU A 1 102 ? 22.107 -12.095 3.681 1.00 17.32 101 LEU A C 1
ATOM 714 O O . LEU A 1 102 ? 21.834 -12.149 4.875 1.00 18.24 101 LEU A O 1
ATOM 719 N N A ARG A 1 103 ? 21.867 -13.099 2.840 0.58 19.09 102 ARG A N 1
ATOM 720 N N B ARG A 1 103 ? 21.852 -13.092 2.841 0.42 19.45 102 ARG A N 1
ATOM 721 C CA A ARG A 1 103 ? 21.206 -14.327 3.275 0.58 21.36 102 ARG A CA 1
ATOM 722 C CA B ARG A 1 103 ? 21.221 -14.323 3.298 0.42 21.73 102 ARG A CA 1
ATOM 723 C C A ARG A 1 103 ? 22.085 -15.088 4.266 0.58 21.59 102 ARG A C 1
ATOM 724 C C B ARG A 1 103 ? 22.101 -15.031 4.312 0.42 22.08 102 ARG A C 1
ATOM 725 O O A ARG A 1 103 ? 21.590 -15.641 5.243 0.58 21.59 102 ARG A O 1
ATOM 726 O O B ARG A 1 103 ? 21.626 -15.501 5.342 0.42 22.63 102 ARG A O 1
ATOM 741 N N . ALA A 1 104 ? 23.388 -15.132 4.001 1.00 22.64 103 ALA A N 1
ATOM 742 C CA . ALA A 1 104 ? 24.322 -15.758 4.923 1.00 23.43 103 ALA A CA 1
ATOM 743 C C . ALA A 1 104 ? 24.403 -14.955 6.227 1.00 22.61 103 ALA A C 1
ATOM 744 O O . ALA A 1 104 ? 24.490 -15.533 7.330 1.00 25.90 103 ALA A O 1
ATOM 746 N N . MET A 1 105 ? 24.395 -13.629 6.128 1.00 22.81 104 MET A N 1
ATOM 747 C CA A MET A 1 105 ? 24.439 -12.799 7.329 0.53 22.96 104 MET A CA 1
ATOM 748 C CA B MET A 1 105 ? 24.462 -12.781 7.316 0.47 23.08 104 MET A CA 1
ATOM 749 C C . MET A 1 105 ? 23.205 -12.976 8.165 1.00 22.93 104 MET A C 1
ATOM 750 O O . MET A 1 105 ? 23.279 -13.007 9.390 1.00 25.15 104 MET A O 1
ATOM 759 N N . LEU A 1 106 ? 22.062 -13.091 7.504 1.00 21.84 105 LEU A N 1
ATOM 760 C CA . LEU A 1 106 ? 20.796 -13.298 8.183 1.00 23.74 105 LEU A CA 1
ATOM 761 C C . LEU A 1 106 ? 20.839 -14.614 8.943 1.00 25.77 105 LEU A C 1
ATOM 762 O O . LEU A 1 106 ? 20.444 -14.671 10.104 1.00 27.15 105 LEU A O 1
ATOM 767 N N . GLU A 1 107 ? 21.307 -15.687 8.310 1.00 30.47 106 GLU A N 1
ATOM 768 C CA A GLU A 1 107 ? 21.266 -17.006 8.925 0.54 34.20 106 GLU A CA 1
ATOM 769 C CA B GLU A 1 107 ? 21.221 -16.984 8.963 0.46 34.19 106 GLU A CA 1
ATOM 770 C C . GLU A 1 107 ? 22.200 -17.054 10.134 1.00 33.61 106 GLU A C 1
ATOM 771 O O . GLU A 1 107 ? 21.876 -17.638 11.168 1.00 35.13 106 GLU A O 1
ATOM 782 N N . GLU A 1 108 ? 23.362 -16.415 10.008 1.00 31.29 107 GLU A N 1
ATOM 783 C CA . GLU A 1 108 ? 24.314 -16.387 11.105 1.00 34.09 107 GLU A CA 1
ATOM 784 C C . GLU A 1 108 ? 23.867 -15.509 12.274 1.00 31.27 107 GLU A C 1
ATOM 785 O O . GLU A 1 108 ? 23.959 -15.938 13.424 1.00 33.20 107 GLU A O 1
ATOM 791 N N . THR A 1 109 ? 23.428 -14.280 11.993 1.00 29.08 108 THR A N 1
ATOM 792 C CA . THR A 1 109 ? 23.109 -13.313 13.048 1.00 26.18 108 THR A CA 1
ATOM 793 C C . THR A 1 109 ? 21.861 -13.754 13.787 1.00 27.44 108 THR A C 1
ATOM 794 O O . THR A 1 109 ? 21.728 -13.524 14.982 1.00 28.82 108 THR A O 1
ATOM 798 N N . ALA A 1 110 ? 20.954 -14.414 13.081 1.00 28.59 109 ALA A N 1
ATOM 799 C CA . ALA A 1 110 ? 19.713 -14.847 13.690 1.00 33.14 109 ALA A CA 1
ATOM 800 C C . ALA A 1 110 ? 20.043 -15.880 14.753 1.00 35.47 109 ALA A C 1
ATOM 801 O O . ALA A 1 110 ? 19.308 -16.030 15.729 1.00 39.00 109 ALA A O 1
ATOM 803 N N . ALA A 1 111 ? 21.149 -16.590 14.554 1.00 38.26 110 ALA A N 1
ATOM 804 C CA . ALA A 1 111 ? 21.500 -17.717 15.403 1.00 39.44 110 ALA A CA 1
ATOM 805 C C . ALA A 1 111 ? 22.430 -17.288 16.545 1.00 36.31 110 ALA A C 1
ATOM 806 O O . ALA A 1 111 ? 22.344 -17.806 17.661 1.00 37.69 110 ALA A O 1
ATOM 808 N N . SER A 1 112 ? 23.299 -16.327 16.267 1.00 34.26 111 SER A N 1
ATOM 809 C CA . SER A 1 112 ? 24.165 -15.729 17.270 1.00 32.79 111 SER A CA 1
ATOM 810 C C . SER A 1 112 ? 23.455 -14.642 18.081 1.00 28.90 111 SER A C 1
ATOM 811 O O . SER A 1 112 ? 23.942 -14.241 19.129 1.00 28.30 111 SER A O 1
ATOM 814 N N . ARG A 1 113 ? 22.314 -14.159 17.595 1.00 27.79 112 ARG A N 1
ATOM 815 C CA . ARG A 1 113 ? 21.644 -12.983 18.163 1.00 25.63 112 ARG A CA 1
ATOM 816 C C . ARG A 1 113 ? 22.621 -11.822 18.368 1.00 26.02 112 ARG A C 1
ATOM 817 O O . ARG A 1 113 ? 22.557 -11.084 19.355 1.00 25.52 112 ARG A O 1
ATOM 825 N N . ALA A 1 114 ? 23.518 -11.658 17.394 1.00 24.35 113 ALA A N 1
ATOM 826 C CA . ALA A 1 114 ? 24.505 -10.580 17.417 1.00 24.12 113 ALA A CA 1
ATOM 827 C C . ALA A 1 114 ? 24.893 -10.189 16.002 1.00 23.75 113 ALA A C 1
ATOM 828 O O . ALA A 1 114 ? 24.601 -10.916 15.065 1.00 25.40 113 ALA A O 1
ATOM 830 N N . ASP A 1 115 ? 25.558 -9.048 15.876 1.00 21.67 114 ASP A N 1
ATOM 831 C CA . ASP A 1 115 ? 26.005 -8.551 14.572 1.00 22.01 114 ASP A CA 1
ATOM 832 C C . ASP A 1 115 ? 27.109 -9.454 14.038 1.00 23.99 114 ASP A C 1
ATOM 833 O O . ASP A 1 115 ? 27.741 -10.206 14.779 1.00 26.03 114 ASP A O 1
ATOM 838 N N . VAL A 1 116 ? 27.333 -9.381 12.734 1.00 23.76 115 VAL A N 1
ATOM 839 C CA . VAL A 1 116 ? 28.349 -10.195 12.083 1.00 29.16 115 VAL A CA 1
ATOM 840 C C . VAL A 1 116 ? 29.634 -9.444 12.098 1.00 28.26 115 VAL A C 1
ATOM 841 O O . VAL A 1 116 ? 29.646 -8.216 12.278 1.00 27.90 115 VAL A O 1
ATOM 845 N N . GLU A 1 117 ? 30.716 -10.205 11.940 1.00 31.11 116 GLU A N 1
ATOM 846 C CA . GLU A 1 117 ? 31.987 -9.637 11.582 0.66 31.70 116 GLU A CA 1
ATOM 847 C C . GLU A 1 117 ? 31.998 -9.309 10.106 1.00 27.91 116 GLU A C 1
ATOM 848 O O . GLU A 1 117 ? 31.635 -10.139 9.220 1.00 28.66 116 GLU A O 1
ATOM 854 N N . GLY A 1 118 ? 32.428 -8.082 9.862 1.00 23.79 117 GLY A N 1
ATOM 855 C CA . GLY A 1 118 ? 32.392 -7.496 8.544 1.00 23.93 117 GLY A CA 1
ATOM 856 C C . GLY A 1 118 ? 33.382 -8.044 7.549 1.00 23.51 117 GLY A C 1
ATOM 857 O O . GLY A 1 118 ? 33.223 -7.784 6.369 1.00 21.79 117 GLY A O 1
ATOM 858 N N . THR A 1 119 ? 34.389 -8.785 8.002 1.00 28.38 118 THR A N 1
ATOM 859 C CA A THR A 1 119 ? 35.484 -9.173 7.116 0.34 30.95 118 THR A CA 1
ATOM 860 C CA B THR A 1 119 ? 35.477 -9.214 7.124 0.66 30.12 118 THR A CA 1
ATOM 861 C C . THR A 1 119 ? 35.034 -9.921 5.842 1.00 30.98 118 THR A C 1
ATOM 862 O O . THR A 1 119 ? 35.516 -9.621 4.741 1.00 29.69 118 THR A O 1
ATOM 869 N N . GLY A 1 120 ? 34.111 -10.867 5.979 1.00 33.03 119 GLY A N 1
ATOM 870 C CA . GLY A 1 120 ? 33.678 -11.674 4.855 1.00 36.37 119 GLY A CA 1
ATOM 871 C C . GLY A 1 120 ? 32.992 -10.883 3.749 1.00 33.08 119 GLY A C 1
ATOM 872 O O . GLY A 1 120 ? 32.967 -11.313 2.589 1.00 36.10 119 GLY A O 1
ATOM 873 N N . SER A 1 121 ? 32.451 -9.717 4.094 1.00 28.97 120 SER A N 1
ATOM 874 C CA . SER A 1 121 ? 31.690 -8.911 3.142 1.00 26.02 120 SER A CA 1
ATOM 875 C C . SER A 1 121 ? 32.397 -7.612 2.720 1.00 23.83 120 SER A C 1
ATOM 876 O O . SER A 1 121 ? 31.813 -6.762 2.055 1.00 22.43 120 SER A O 1
ATOM 879 N N . GLU A 1 122 ? 33.680 -7.475 3.057 1.00 24.78 121 GLU A N 1
ATOM 880 C CA . GLU A 1 122 ? 34.413 -6.287 2.632 1.00 23.65 121 GLU A CA 1
ATOM 881 C C . GLU A 1 122 ? 34.498 -6.212 1.098 1.00 24.08 121 GLU A C 1
ATOM 882 O O . GLU A 1 122 ? 34.453 -5.125 0.526 1.00 24.62 121 GLU A O 1
ATOM 888 N N . ALA A 1 123 ? 34.610 -7.354 0.432 1.00 27.86 122 ALA A N 1
ATOM 889 C CA . ALA A 1 123 ? 34.676 -7.349 -1.036 1.00 31.83 122 ALA A CA 1
ATOM 890 C C . ALA A 1 123 ? 33.385 -6.806 -1.649 1.00 28.17 122 ALA A C 1
ATOM 891 O O . ALA A 1 123 ? 33.410 -6.007 -2.582 1.00 28.01 122 ALA A O 1
ATOM 893 N N . LEU A 1 124 ? 32.258 -7.232 -1.099 1.00 27.50 123 LEU A N 1
ATOM 894 C CA . LEU A 1 124 ? 30.977 -6.741 -1.567 1.00 24.58 123 LEU A CA 1
ATOM 895 C C . LEU A 1 124 ? 30.922 -5.238 -1.386 1.00 21.03 123 LEU A C 1
ATOM 896 O O . LEU A 1 124 ? 30.443 -4.520 -2.266 1.00 22.28 123 LEU A O 1
ATOM 901 N N . MET A 1 125 ? 31.386 -4.745 -0.236 1.00 20.16 124 MET A N 1
ATOM 902 C CA . MET A 1 125 ? 31.331 -3.321 0.008 1.00 20.94 124 MET A CA 1
ATOM 903 C C . MET A 1 125 ? 32.166 -2.580 -1.046 1.00 23.43 124 MET A C 1
ATOM 904 O O . MET A 1 125 ? 31.758 -1.565 -1.573 1.00 23.88 124 MET A O 1
ATOM 909 N N . ASP A 1 126 ? 33.363 -3.081 -1.327 1.00 25.28 125 ASP A N 1
ATOM 910 C CA . ASP A 1 126 ? 34.176 -2.438 -2.351 1.00 28.51 125 ASP A CA 1
ATOM 911 C C . ASP A 1 126 ? 33.469 -2.396 -3.710 1.00 26.39 125 ASP A C 1
ATOM 912 O O . ASP A 1 126 ? 33.530 -1.384 -4.409 1.00 26.42 125 ASP A O 1
ATOM 917 N N . GLN A 1 127 ? 32.785 -3.484 -4.066 1.00 25.89 126 GLN A N 1
ATOM 918 C CA . GLN A 1 127 ? 32.106 -3.563 -5.370 1.00 27.27 126 GLN A CA 1
ATOM 919 C C . GLN A 1 127 ? 30.957 -2.577 -5.425 1.00 26.38 126 GLN A C 1
ATOM 920 O O . GLN A 1 127 ? 30.746 -1.894 -6.410 1.00 27.00 126 GLN A O 1
ATOM 926 N N . LEU A 1 128 ? 30.194 -2.504 -4.349 1.00 24.10 127 LEU A N 1
ATOM 927 C CA . LEU A 1 128 ? 29.113 -1.538 -4.305 1.00 23.97 127 LEU A CA 1
ATOM 928 C C . LEU A 1 128 ? 29.660 -0.117 -4.407 1.00 25.80 127 LEU A C 1
ATOM 929 O O . LEU A 1 128 ? 29.149 0.689 -5.187 1.00 26.61 127 LEU A O 1
ATOM 934 N N . ARG A 1 129 ? 30.726 0.198 -3.654 1.00 28.00 128 ARG A N 1
ATOM 935 C CA . ARG A 1 129 ? 31.230 1.559 -3.663 1.00 30.59 128 ARG A CA 1
ATOM 936 C C . ARG A 1 129 ? 31.761 1.918 -5.054 1.00 31.26 128 ARG A C 1
ATOM 937 O O . ARG A 1 129 ? 31.593 3.042 -5.496 1.00 32.08 128 ARG A O 1
ATOM 945 N N . SER A 1 130 ? 32.402 0.951 -5.710 1.00 30.98 129 SER A N 1
ATOM 946 C CA . SER A 1 130 ? 32.955 1.143 -7.052 1.00 32.04 129 SER A CA 1
ATOM 947 C C . SER A 1 130 ? 31.844 1.410 -8.074 1.00 31.78 129 SER A C 1
ATOM 948 O O . SER A 1 130 ? 31.936 2.358 -8.840 1.00 32.57 129 SER A O 1
ATOM 951 N N . LYS A 1 131 ? 30.808 0.570 -8.087 1.00 31.73 130 LYS A N 1
ATOM 952 C CA . LYS A 1 131 ? 29.707 0.763 -9.025 1.00 31.64 130 LYS A CA 1
ATOM 953 C C . LYS A 1 131 ? 29.006 2.092 -8.739 1.00 31.90 130 LYS A C 1
ATOM 954 O O . LYS A 1 131 ? 28.707 2.839 -9.650 1.00 33.25 130 LYS A O 1
ATOM 960 N N . ILE A 1 132 ? 28.768 2.403 -7.470 1.00 33.04 131 ILE A N 1
ATOM 961 C CA . ILE A 1 132 ? 28.144 3.680 -7.125 1.00 33.66 131 ILE A CA 1
ATOM 962 C C . ILE A 1 132 ? 28.939 4.867 -7.679 1.00 36.95 131 ILE A C 1
ATOM 963 O O . ILE A 1 132 ? 28.374 5.781 -8.285 1.00 38.53 131 ILE A O 1
ATOM 968 N N . ALA A 1 133 ? 30.253 4.829 -7.494 1.00 40.07 132 ALA A N 1
ATOM 969 C CA . ALA A 1 133 ? 31.120 5.893 -7.971 1.00 43.62 132 ALA A CA 1
ATOM 970 C C . ALA A 1 133 ? 31.129 5.985 -9.504 1.00 43.17 132 ALA A C 1
ATOM 971 O O . ALA A 1 133 ? 31.093 7.079 -10.061 1.00 43.75 132 ALA A O 1
ATOM 973 N N . ARG A 1 134 ? 31.184 4.836 -10.172 1.00 44.50 133 ARG A N 1
ATOM 974 C CA . ARG A 1 134 ? 31.324 4.817 -11.628 1.00 48.33 133 ARG A CA 1
ATOM 975 C C . ARG A 1 134 ? 30.057 5.221 -12.340 1.00 50.11 133 ARG A C 1
ATOM 976 O O . ARG A 1 134 ? 30.106 5.801 -13.408 1.00 49.52 133 ARG A O 1
ATOM 984 N N . CYS A 1 135 ? 28.906 4.887 -11.784 1.00 54.02 134 CYS A N 1
ATOM 985 C CA . CYS A 1 135 ? 27.692 5.179 -12.515 1.00 58.13 134 CYS A CA 1
ATOM 986 C C . CYS A 1 135 ? 27.100 6.496 -12.017 1.00 60.44 134 CYS A C 1
ATOM 987 O O . CYS A 1 135 ? 26.108 6.984 -12.556 1.00 61.04 134 CYS A O 1
ATOM 990 N N . SER A 1 136 ? 27.747 7.097 -11.023 1.00 65.32 135 SER A N 1
ATOM 991 C CA . SER A 1 136 ? 27.369 8.441 -10.597 1.00 70.48 135 SER A CA 1
ATOM 992 C C . SER A 1 136 ? 28.560 9.403 -10.614 1.00 76.42 135 SER A C 1
ATOM 993 O O . SER A 1 136 ? 28.635 10.317 -9.794 1.00 74.48 135 SER A O 1
ATOM 996 N N . ARG A 1 137 ? 29.478 9.211 -11.558 1.00 87.50 136 ARG A N 1
ATOM 997 C CA . ARG A 1 137 ? 30.700 10.015 -11.600 1.00 100.44 136 ARG A CA 1
ATOM 998 C C . ARG A 1 137 ? 30.391 11.506 -11.497 1.00 101.18 136 ARG A C 1
ATOM 999 O O . ARG A 1 137 ? 29.570 12.034 -12.247 1.00 102.14 136 ARG A O 1
ATOM 1007 N N . GLY B 2 11 ? -7.284 8.064 29.900 1.00 54.93 0 GLY B N 1
ATOM 1008 C CA . GLY B 2 11 ? -6.782 8.666 31.168 1.00 53.35 0 GLY B CA 1
ATOM 1009 C C . GLY B 2 11 ? -5.530 7.961 31.651 1.00 51.04 0 GLY B C 1
ATOM 1010 O O . GLY B 2 11 ? -4.457 8.561 31.719 1.00 51.64 0 GLY B O 1
ATOM 1011 N N . SER B 2 12 ? -5.667 6.681 31.995 1.00 50.52 1 SER B N 1
ATOM 1012 C CA . SER B 2 12 ? -4.542 5.899 32.503 1.00 47.30 1 SER B CA 1
ATOM 1013 C C . SER B 2 12 ? -4.903 4.429 32.681 1.00 39.83 1 SER B C 1
ATOM 1014 O O . SER B 2 12 ? -5.750 4.083 33.529 1.00 42.89 1 SER B O 1
ATOM 1017 N N . PRO B 2 13 ? -4.248 3.553 31.911 1.00 30.49 2 PRO B N 1
ATOM 1018 C CA . PRO B 2 13 ? -3.269 4.030 30.936 1.00 24.82 2 PRO B CA 1
ATOM 1019 C C . PRO B 2 13 ? -3.923 4.576 29.664 1.00 20.91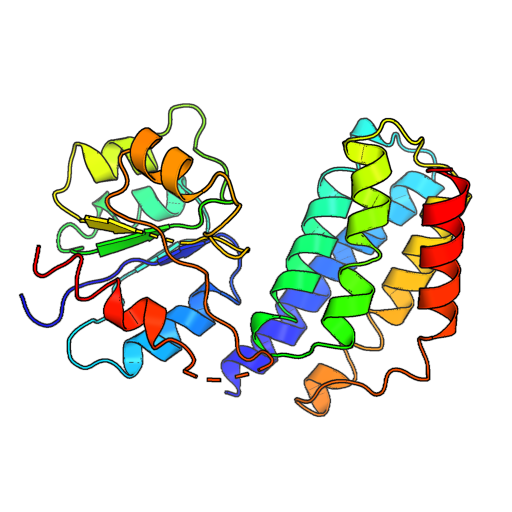 2 PRO B C 1
ATOM 1020 O O . PRO B 2 13 ? -5.088 4.306 29.396 1.00 23.46 2 PRO B O 1
ATOM 1024 N N . TYR B 2 14 ? -3.160 5.330 28.889 1.00 18.44 3 TYR B N 1
ATOM 1025 C CA . TYR B 2 14 ? -3.581 5.718 27.554 1.00 17.62 3 TYR B CA 1
ATOM 1026 C C . TYR B 2 14 ? -3.482 4.531 26.587 1.00 17.15 3 TYR B C 1
ATOM 1027 O O . TYR B 2 14 ? -2.526 3.750 26.647 1.00 18.52 3 TYR B O 1
ATOM 1036 N N . ASN B 2 15 ? -4.478 4.393 25.719 1.00 16.33 4 ASN B N 1
ATOM 1037 C CA . ASN B 2 15 ? -4.566 3.282 24.769 1.00 15.15 4 ASN B CA 1
ATOM 1038 C C . ASN B 2 15 ? -3.907 3.669 23.459 1.00 14.50 4 ASN B C 1
ATOM 1039 O O . ASN B 2 15 ? -4.256 4.694 22.866 1.00 15.79 4 ASN B O 1
ATOM 1044 N N . VAL B 2 16 ? -2.949 2.858 23.004 1.00 13.98 5 VAL B N 1
ATOM 1045 C CA . VAL B 2 16 ? -2.148 3.152 21.830 1.00 13.46 5 VAL B CA 1
ATOM 1046 C C . VAL B 2 16 ? -2.405 2.173 20.688 1.00 12.96 5 VAL B C 1
ATOM 1047 O O . VAL B 2 16 ? -2.537 0.968 20.903 1.00 13.00 5 VAL B O 1
ATOM 1051 N N . MET B 2 17 ? -2.484 2.712 19.471 1.00 13.10 6 MET B N 1
ATOM 1052 C CA A MET B 2 17 ? -2.493 1.873 18.272 0.48 12.83 6 MET B CA 1
ATOM 1053 C CA B MET B 2 17 ? -2.514 1.920 18.269 0.52 12.76 6 MET B CA 1
ATOM 1054 C C . MET B 2 17 ? -1.214 2.167 17.502 1.00 12.73 6 MET B C 1
ATOM 1055 O O . MET B 2 17 ? -0.807 3.315 17.352 1.00 14.20 6 MET B O 1
ATOM 1064 N N . ILE B 2 18 ? -0.559 1.105 17.057 1.00 12.63 7 ILE B N 1
ATOM 1065 C CA . ILE B 2 18 ? 0.692 1.226 16.291 1.00 13.19 7 ILE B CA 1
ATOM 1066 C C . ILE B 2 18 ? 0.416 0.833 14.833 1.00 13.20 7 ILE B C 1
ATOM 1067 O O . ILE B 2 18 ? -0.084 -0.260 14.580 1.00 14.13 7 ILE B O 1
ATOM 1072 N N . VAL B 2 19 ? 0.717 1.726 13.892 1.00 13.36 8 VAL B N 1
ATOM 1073 C CA . VAL B 2 19 ? 0.483 1.491 12.458 1.00 14.04 8 VAL B CA 1
ATOM 1074 C C . VAL B 2 19 ? 1.791 1.652 11.703 1.00 15.48 8 VAL B C 1
ATOM 1075 O O . VAL B 2 19 ? 2.332 2.744 11.598 1.00 16.61 8 VAL B O 1
ATOM 1079 N N . ASP B 2 20 ? 2.307 0.543 11.212 1.00 14.55 9 ASP B N 1
ATOM 1080 C CA . ASP B 2 20 ? 3.603 0.537 10.515 1.00 16.46 9 ASP B CA 1
ATOM 1081 C C . ASP B 2 20 ? 3.641 -0.735 9.702 1.00 16.40 9 ASP B C 1
ATOM 1082 O O . ASP B 2 20 ? 3.249 -1.783 10.186 1.00 16.82 9 ASP B O 1
ATOM 1087 N N . ASP B 2 21 ? 4.069 -0.649 8.446 1.00 18.28 10 ASP B N 1
ATOM 1088 C CA . 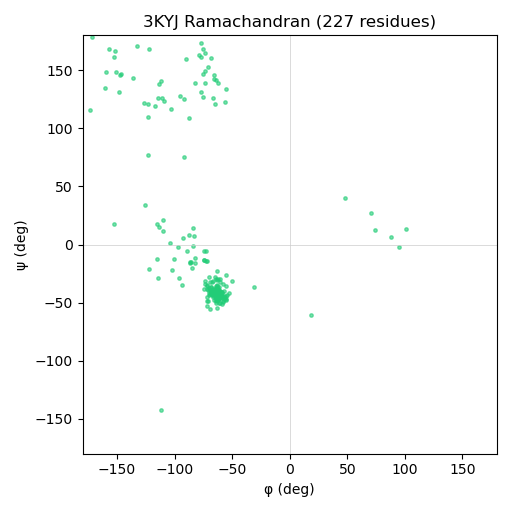ASP B 2 21 ? 4.089 -1.857 7.625 1.00 20.02 10 ASP B CA 1
ATOM 1089 C C . ASP B 2 21 ? 5.197 -2.807 8.025 1.00 18.34 10 ASP B C 1
ATOM 1090 O O . ASP B 2 21 ? 5.155 -3.986 7.681 1.00 19.78 10 ASP B O 1
ATOM 1095 N N . ALA B 2 22 ? 6.155 -2.321 8.821 1.00 16.60 11 ALA B N 1
ATOM 1096 C CA . ALA B 2 22 ? 7.259 -3.175 9.274 1.00 16.42 11 ALA B CA 1
ATOM 1097 C C . ALA B 2 22 ? 6.860 -3.894 10.556 1.00 14.92 11 ALA B C 1
ATOM 1098 O O . ALA B 2 22 ? 6.775 -3.290 11.632 1.00 15.38 11 ALA B O 1
ATOM 1100 N N . ALA B 2 23 ? 6.646 -5.206 10.451 1.00 15.98 12 ALA B N 1
ATOM 1101 C CA . ALA B 2 23 ? 6.348 -6.016 11.614 1.00 17.46 12 ALA B CA 1
ATOM 1102 C C . ALA B 2 23 ? 7.408 -5.890 12.705 1.00 16.11 12 ALA B C 1
ATOM 1103 O O . ALA B 2 23 ? 7.084 -5.905 13.869 1.00 15.74 12 ALA B O 1
ATOM 1105 N N . MET B 2 24 ? 8.680 -5.748 12.354 1.00 18.05 13 MET B N 1
ATOM 1106 C CA A MET B 2 24 ? 9.715 -5.597 13.380 0.67 18.76 13 MET B CA 1
ATOM 1107 C CA B MET B 2 24 ? 9.700 -5.610 13.381 0.33 20.33 13 MET B CA 1
ATOM 1108 C C . MET B 2 24 ? 9.561 -4.314 14.170 1.00 15.94 13 MET B C 1
ATOM 1109 O O . MET B 2 24 ? 9.790 -4.288 15.385 1.00 15.18 13 MET B O 1
ATOM 1118 N N . MET B 2 25 ? 9.168 -3.247 13.501 1.00 14.66 14 MET B N 1
ATOM 1119 C CA . MET B 2 25 ? 8.989 -1.986 14.197 1.00 14.10 14 MET B CA 1
ATOM 1120 C C . MET B 2 25 ? 7.735 -2.045 15.092 1.00 14.21 14 MET B C 1
ATOM 1121 O O . MET B 2 25 ? 7.752 -1.550 16.213 1.00 15.20 14 MET B O 1
ATOM 1126 N N . ARG B 2 26 ? 6.671 -2.682 14.621 1.00 14.12 15 ARG B N 1
ATOM 1127 C CA . ARG B 2 26 ? 5.476 -2.822 15.463 1.00 14.21 15 ARG B CA 1
ATOM 1128 C C . ARG B 2 26 ? 5.810 -3.598 16.739 1.00 14.97 15 ARG B C 1
ATOM 1129 O O . ARG B 2 26 ? 5.417 -3.207 17.824 1.00 15.21 15 ARG B O 1
ATOM 1137 N N . LEU B 2 27 ? 6.535 -4.706 16.614 1.00 14.91 16 LEU B N 1
ATOM 1138 C CA . LEU B 2 27 ? 6.876 -5.520 17.781 1.00 16.72 16 LEU B CA 1
ATOM 1139 C C . LEU B 2 27 ? 7.825 -4.766 18.714 1.00 15.09 16 LEU B C 1
ATOM 1140 O O . LEU B 2 27 ? 7.652 -4.772 19.928 1.00 15.36 16 LEU B O 1
ATOM 1145 N N . TYR B 2 28 ? 8.811 -4.088 18.148 1.00 15.17 17 TYR B N 1
ATOM 1146 C CA . TYR B 2 28 ? 9.773 -3.347 18.958 1.00 15.43 17 TYR B CA 1
ATOM 1147 C C . TYR B 2 28 ? 9.108 -2.244 19.769 1.00 14.76 17 TYR B C 1
ATOM 1148 O O . TYR B 2 28 ? 9.322 -2.115 20.985 1.00 14.94 17 TYR B O 1
ATOM 1157 N N . ILE B 2 29 ? 8.252 -1.468 19.109 1.00 13.94 18 ILE B N 1
ATOM 1158 C CA . ILE B 2 29 ? 7.541 -0.408 19.791 1.00 15.00 18 ILE B CA 1
ATOM 1159 C C . ILE B 2 29 ? 6.567 -1.001 20.808 1.00 14.84 18 ILE B C 1
ATOM 1160 O O . ILE B 2 29 ? 6.472 -0.494 21.934 1.00 15.27 18 ILE B O 1
ATOM 1165 N N . ALA B 2 30 ? 5.856 -2.068 20.449 1.00 14.19 19 ALA B N 1
ATOM 1166 C CA . ALA B 2 30 ? 4.920 -2.681 21.390 1.00 15.03 19 ALA B CA 1
ATOM 1167 C C . ALA B 2 30 ? 5.655 -3.177 22.637 1.00 14.95 19 ALA B C 1
ATOM 1168 O O . ALA B 2 30 ? 5.163 -3.009 23.765 1.00 15.25 19 ALA B O 1
ATOM 1170 N N . SER B 2 31 ? 6.820 -3.791 22.445 1.00 14.84 20 SER B N 1
ATOM 1171 C CA . SER B 2 31 ? 7.581 -4.311 23.573 1.00 16.40 20 SER B CA 1
ATOM 1172 C C . SER B 2 31 ? 8.010 -3.178 24.496 1.00 15.83 20 SER B C 1
ATOM 1173 O O . SER B 2 31 ? 7.992 -3.306 25.726 1.00 17.80 20 SER B O 1
ATOM 1176 N N . PHE B 2 32 ? 8.415 -2.066 23.902 1.00 15.52 21 PHE B N 1
ATOM 1177 C CA . PHE B 2 32 ? 8.766 -0.912 24.678 1.00 16.53 21 PHE B CA 1
ATOM 1178 C C . PHE B 2 32 ? 7.580 -0.334 25.467 1.00 15.65 21 PHE B C 1
ATOM 1179 O O . PHE B 2 32 ? 7.703 -0.009 26.650 1.00 16.69 21 PHE B O 1
ATOM 1187 N N . ILE B 2 33 ? 6.428 -0.212 24.819 1.00 14.74 22 ILE B N 1
ATOM 1188 C CA . ILE B 2 33 ? 5.251 0.314 25.511 1.00 14.80 22 ILE B CA 1
ATOM 1189 C C . ILE B 2 33 ? 4.827 -0.564 26.668 1.00 14.70 22 ILE B C 1
ATOM 1190 O O . ILE B 2 33 ? 4.325 -0.040 27.670 1.00 14.93 22 ILE B O 1
ATOM 1195 N N . LYS B 2 34 ? 5.078 -1.868 26.602 1.00 15.98 23 LYS B N 1
ATOM 1196 C CA . LYS B 2 34 ? 4.846 -2.733 27.774 1.00 19.08 23 LYS B CA 1
ATOM 1197 C C . LYS B 2 34 ? 5.575 -2.279 29.005 1.00 19.68 23 LYS B C 1
ATOM 1198 O O . LYS B 2 34 ? 5.153 -2.561 30.108 1.00 24.08 23 LYS B O 1
ATOM 1204 N N . THR B 2 35 ? 6.680 -1.584 28.840 1.00 17.78 24 THR B N 1
ATOM 1205 C CA . THR B 2 35 ? 7.459 -1.169 29.993 1.00 18.64 24 THR B CA 1
ATOM 1206 C C . THR B 2 35 ? 7.019 0.201 30.543 1.00 18.11 24 THR B C 1
ATOM 1207 O O . THR B 2 35 ? 7.508 0.630 31.590 1.00 20.58 24 THR B O 1
ATOM 1211 N N . LEU B 2 36 ? 6.102 0.887 29.872 1.00 15.39 25 LEU B N 1
ATOM 1212 C CA . LEU B 2 36 ? 5.590 2.156 30.366 1.00 16.53 25 LEU B CA 1
ATOM 1213 C C . LEU B 2 36 ? 4.293 1.907 31.130 1.00 16.42 25 LEU B C 1
ATOM 1214 O O . LEU B 2 36 ? 3.381 1.296 30.610 1.00 17.22 25 LEU B O 1
ATOM 1219 N N . PRO B 2 37 ? 4.173 2.386 32.359 1.00 17.21 26 PRO B N 1
ATOM 1220 C CA . PRO B 2 37 ? 2.945 2.165 33.137 1.00 17.46 26 PRO B CA 1
ATOM 1221 C C . PRO B 2 37 ? 1.757 3.021 32.688 1.00 17.84 26 PRO B C 1
ATOM 1222 O O . PRO B 2 37 ? 0.609 2.755 33.065 1.00 20.16 26 PRO B O 1
ATOM 1226 N N . ASP B 2 38 ? 2.022 4.033 31.866 1.00 16.67 27 ASP B N 1
ATOM 1227 C CA . ASP B 2 38 ? 0.994 5.005 31.512 1.00 17.19 27 ASP B CA 1
ATOM 1228 C C . ASP B 2 38 ? 0.433 4.813 30.108 1.00 16.02 27 ASP B C 1
ATOM 1229 O O . ASP B 2 38 ? -0.429 5.583 29.688 1.00 17.67 27 ASP B O 1
ATOM 1234 N N . PHE B 2 39 ? 0.908 3.787 29.399 1.00 15.72 28 PHE B N 1
ATOM 1235 C CA . PHE B 2 39 ? 0.421 3.490 28.025 1.00 15.06 28 PHE B CA 1
ATOM 1236 C C . PHE B 2 39 ? 0.289 2.000 27.851 1.00 14.18 28 PHE B C 1
ATOM 1237 O O . PHE B 2 39 ? 1.098 1.247 28.406 1.00 15.04 28 PHE B O 1
ATOM 1245 N N A LYS B 2 40 ? -0.700 1.586 27.058 0.45 14.61 29 LYS B N 1
ATOM 1246 N N B LYS B 2 40 ? -0.721 1.551 27.133 0.55 14.89 29 LYS B N 1
ATOM 1247 C CA A LYS B 2 40 ? -1.009 0.176 26.780 0.45 15.04 29 LYS B CA 1
ATOM 1248 C CA B LYS B 2 40 ? -0.776 0.155 26.734 0.55 15.32 29 LYS B CA 1
ATOM 1249 C C A LYS B 2 40 ? -1.374 0.020 25.302 0.45 14.10 29 LYS B C 1
ATOM 1250 C C B LYS B 2 40 ? -1.161 0.125 25.272 0.55 12.75 29 LYS B C 1
ATOM 1251 O O A LYS B 2 40 ? -2.210 0.765 24.801 0.45 14.81 29 LYS B O 1
ATOM 1252 O O B LYS B 2 40 ? -1.753 1.065 24.763 0.55 13.46 29 LYS B O 1
ATOM 1263 N N . VAL B 2 41 ? -0.792 -0.952 24.611 1.00 14.62 30 VAL B N 1
ATOM 1264 C CA . VAL B 2 41 ? -1.129 -1.170 23.204 1.00 14.31 30 VAL B CA 1
ATOM 1265 C C . VAL B 2 41 ? -2.451 -1.913 23.111 1.00 15.43 30 VAL B C 1
ATOM 1266 O O . VAL B 2 41 ? -2.632 -2.964 23.721 1.00 16.48 30 VAL B O 1
ATOM 1270 N N . VAL B 2 42 ? -3.361 -1.362 22.330 1.00 13.98 31 VAL B N 1
ATOM 1271 C CA . VAL B 2 42 ? -4.656 -2.024 22.105 1.00 14.21 31 VAL B CA 1
ATOM 1272 C C . VAL B 2 42 ? -4.871 -2.461 20.663 1.00 13.60 31 VAL B C 1
ATOM 1273 O O . VAL B 2 42 ? -5.828 -3.169 20.391 1.00 16.67 31 VAL B O 1
ATOM 1277 N N . ALA B 2 43 ? -4.042 -2.014 19.722 1.00 13.48 32 ALA B N 1
ATOM 1278 C CA . ALA B 2 43 ? -4.186 -2.425 18.346 1.00 13.89 32 ALA B CA 1
ATOM 1279 C C . ALA B 2 43 ? -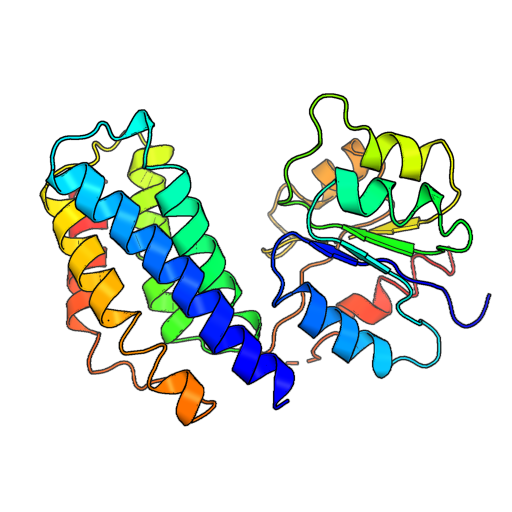2.883 -2.203 17.608 1.00 13.38 32 ALA B C 1
ATOM 1280 O O . ALA B 2 43 ? -2.135 -1.257 17.905 1.00 13.47 32 ALA B O 1
ATOM 1282 N N . GLN B 2 44 ? -2.645 -3.064 16.623 1.00 14.08 33 GLN B N 1
ATOM 1283 C CA . GLN B 2 44 ? -1.516 -2.926 15.711 1.00 14.72 33 GLN B CA 1
ATOM 1284 C C . GLN B 2 44 ? -1.986 -3.202 14.302 1.00 15.75 33 GLN B C 1
ATOM 1285 O O . GLN B 2 44 ? -2.838 -4.057 14.108 1.00 17.92 33 GLN B O 1
ATOM 1291 N N . ALA B 2 45 ? -1.450 -2.476 13.331 1.00 13.84 34 ALA B N 1
ATOM 1292 C CA . ALA B 2 45 ? -1.904 -2.622 11.945 1.00 14.74 34 ALA B CA 1
ATOM 1293 C C . ALA B 2 45 ? -0.766 -2.397 10.978 1.00 15.24 34 ALA B C 1
ATOM 1294 O O . ALA B 2 45 ? 0.104 -1.572 11.232 1.00 14.87 34 ALA B O 1
ATOM 1296 N N . ALA B 2 46 ? -0.806 -3.125 9.863 1.00 15.78 35 ALA B N 1
ATOM 1297 C CA . ALA B 2 46 ? 0.234 -3.128 8.853 1.00 16.02 35 ALA B CA 1
ATOM 1298 C C . ALA B 2 46 ? -0.093 -2.269 7.652 1.00 17.26 35 ALA B C 1
ATOM 1299 O O . ALA B 2 46 ? 0.768 -2.004 6.827 1.00 18.59 35 ALA B O 1
ATOM 1301 N N . ASN B 2 47 ? -1.340 -1.847 7.551 1.00 17.53 36 ASN B N 1
ATOM 1302 C CA . ASN B 2 47 ? -1.757 -1.050 6.399 1.00 17.73 36 ASN B CA 1
ATOM 1303 C C . ASN B 2 47 ? -2.993 -0.230 6.779 1.00 18.51 36 ASN B C 1
ATOM 1304 O O . ASN B 2 47 ? -3.561 -0.409 7.871 1.00 18.02 36 ASN B O 1
ATOM 1309 N N . GLY B 2 48 ? -3.342 0.716 5.917 1.00 20.43 37 GLY B N 1
ATOM 1310 C CA . GLY B 2 48 ? -4.409 1.663 6.192 1.00 22.46 37 GLY B CA 1
ATOM 1311 C C . GLY B 2 48 ? -5.760 1.024 6.426 1.00 20.61 37 GLY B C 1
ATOM 1312 O O . GLY B 2 48 ? -6.483 1.446 7.328 1.00 21.19 37 GLY B O 1
ATOM 1313 N N . GLN B 2 49 ? -6.105 0.011 5.641 1.00 20.63 38 GLN B N 1
ATOM 1314 C CA . GLN B 2 49 ? -7.439 -0.575 5.788 1.00 19.48 38 GLN B CA 1
ATOM 1315 C C . GLN B 2 49 ? -7.513 -1.333 7.106 1.00 19.30 38 GLN B C 1
ATOM 1316 O O . GLN B 2 49 ? -8.509 -1.253 7.832 1.00 19.16 38 GLN B O 1
ATOM 1322 N N . GLU B 2 50 ? -6.452 -2.066 7.436 1.00 18.38 39 GLU B N 1
ATOM 1323 C CA . GLU B 2 50 ? -6.420 -2.781 8.701 1.00 17.29 39 GLU B CA 1
ATOM 1324 C C . GLU B 2 50 ? -6.491 -1.794 9.849 1.00 17.15 39 GLU B C 1
ATOM 1325 O O . GLU B 2 50 ? -7.162 -2.052 10.856 1.00 17.92 39 GLU B O 1
ATOM 1331 N N . ALA B 2 51 ? -5.807 -0.655 9.702 1.00 17.22 40 ALA B N 1
ATOM 1332 C CA . ALA B 2 51 ? -5.837 0.377 10.737 1.00 19.29 40 ALA B CA 1
ATOM 1333 C C . ALA B 2 51 ? -7.262 0.927 10.902 1.00 19.29 40 ALA B C 1
ATOM 1334 O O . ALA B 2 51 ? -7.724 1.125 12.026 1.00 19.48 40 ALA B O 1
ATOM 1336 N N . LEU B 2 52 ? -7.949 1.177 9.782 1.00 19.55 41 LEU B N 1
ATOM 1337 C CA . LEU B 2 52 ? -9.336 1.601 9.823 1.00 20.88 41 LEU B CA 1
ATOM 1338 C C . LEU B 2 52 ? -10.212 0.575 10.513 1.00 19.77 41 LEU B C 1
ATOM 1339 O O . LEU B 2 52 ? -11.074 0.933 11.317 1.00 21.19 41 LEU B O 1
ATOM 1344 N N . ASP B 2 53 ? -10.020 -0.692 10.170 1.00 18.90 42 ASP B N 1
ATOM 1345 C CA . ASP B 2 53 ? -10.806 -1.783 10.723 1.00 18.77 42 ASP B CA 1
ATOM 1346 C C . ASP B 2 53 ? -10.618 -1.882 12.224 1.00 19.04 42 ASP B C 1
ATOM 1347 O O . ASP B 2 53 ? -11.551 -2.071 12.983 1.00 21.68 42 ASP B O 1
ATOM 1352 N N . LYS B 2 54 ? -9.388 -1.729 12.675 1.00 18.74 43 LYS B N 1
ATOM 1353 C CA A LYS B 2 54 ? -9.062 -1.812 14.106 0.39 19.77 43 LYS B CA 1
ATOM 1354 C CA B LYS B 2 54 ? -9.142 -1.847 14.101 0.61 19.95 43 LYS B CA 1
ATOM 1355 C C . LYS B 2 54 ? -9.590 -0.593 14.851 1.00 20.60 43 LYS B C 1
ATOM 1356 O O . LYS B 2 54 ? -10.172 -0.706 15.924 1.00 25.07 43 LYS B O 1
ATOM 1367 N N . LEU B 2 55 ? -9.395 0.580 14.266 1.00 21.02 44 LEU B N 1
ATOM 1368 C CA . LEU B 2 55 ? -9.774 1.835 14.883 1.00 23.32 44 LEU B CA 1
ATOM 1369 C C . LEU B 2 55 ? -11.282 2.014 15.001 1.00 25.86 44 LEU B C 1
ATOM 1370 O O . LEU B 2 55 ? -11.788 2.482 16.036 1.00 26.95 44 LEU B O 1
ATOM 1375 N N . ALA B 2 56 ? -12.001 1.638 13.945 1.00 29.02 45 ALA B N 1
ATOM 1376 C CA . ALA B 2 56 ? -13.440 1.881 13.891 1.00 31.64 45 ALA B CA 1
ATOM 1377 C C . ALA B 2 56 ? -14.122 0.979 14.897 1.00 31.02 45 ALA B C 1
ATOM 1378 O O . ALA B 2 56 ? -15.218 1.286 15.407 1.00 32.51 45 ALA B O 1
ATOM 1380 N N . ALA B 2 57 ? -13.490 -0.154 15.157 1.00 30.58 46 ALA B N 1
ATOM 1381 C CA . ALA B 2 57 ? -13.977 -1.096 16.143 1.00 32.49 46 ALA B CA 1
ATOM 1382 C C . ALA B 2 57 ? -13.514 -0.757 17.567 1.00 30.02 46 ALA B C 1
ATOM 1383 O O . ALA B 2 57 ? -14.117 -1.211 18.538 1.00 32.82 46 ALA B O 1
ATOM 1385 N N . GLN B 2 58 ? -12.448 0.037 17.697 1.00 30.85 47 GLN B N 1
ATOM 1386 C CA . GLN B 2 58 ? -11.865 0.336 19.006 1.00 31.01 47 GLN B CA 1
ATOM 1387 C C . GLN B 2 58 ? -11.800 1.828 19.292 1.00 30.80 47 GLN B C 1
ATOM 1388 O O . GLN B 2 58 ? -10.756 2.452 19.210 1.00 29.27 47 GLN B O 1
ATOM 1394 N N . PRO B 2 59 ? -12.940 2.411 19.648 1.00 32.77 48 PRO B N 1
ATOM 1395 C CA . PRO B 2 59 ? -13.030 3.870 19.744 1.00 33.54 48 PRO B CA 1
ATOM 1396 C C . PRO B 2 59 ? -12.318 4.468 20.945 1.00 31.49 48 PRO B C 1
ATOM 1397 O O . PRO B 2 59 ? -12.276 5.695 21.027 1.00 34.15 48 PRO B O 1
ATOM 1401 N N . ASN B 2 60 ? -11.791 3.635 21.845 1.00 29.69 49 ASN B N 1
ATOM 1402 C CA . ASN B 2 60 ? -11.079 4.106 23.022 1.00 31.32 49 ASN B CA 1
ATOM 1403 C C . ASN B 2 60 ? -9.608 4.439 22.760 1.00 26.08 49 ASN B C 1
ATOM 1404 O O . ASN B 2 60 ? -8.863 4.710 23.692 1.00 25.82 49 ASN B O 1
ATOM 1409 N N . VAL B 2 61 ? -9.183 4.412 21.504 1.00 22.79 50 VAL B N 1
ATOM 1410 C CA . VAL B 2 61 ? -7.790 4.712 21.198 1.00 20.40 50 VAL B CA 1
ATOM 1411 C C . VAL B 2 61 ? -7.490 6.176 21.510 1.00 21.64 50 VAL B C 1
ATOM 1412 O O . VAL B 2 61 ? -8.184 7.088 21.039 1.00 24.08 50 VAL B O 1
ATOM 1416 N N . ASP B 2 62 ? -6.454 6.394 22.316 1.00 19.35 51 ASP B N 1
ATOM 1417 C CA . ASP B 2 62 ? -6.029 7.736 22.695 1.00 19.89 51 ASP B CA 1
ATOM 1418 C C . ASP B 2 62 ? -4.896 8.287 21.830 1.00 18.93 51 ASP B C 1
ATOM 1419 O O . ASP B 2 62 ? -4.780 9.501 21.646 1.00 21.13 51 ASP B O 1
ATOM 1424 N N . LEU B 2 63 ? -4.059 7.404 21.299 1.00 17.07 52 LEU B N 1
ATOM 1425 C CA . LEU B 2 63 ? -2.837 7.815 20.606 1.00 17.13 52 LEU B CA 1
ATOM 1426 C C . LEU B 2 63 ? -2.539 6.816 19.510 1.00 15.92 52 LEU B C 1
ATOM 1427 O O . LEU B 2 63 ? -2.528 5.601 19.757 1.00 16.41 52 LEU B O 1
ATOM 1432 N N . ILE B 2 64 ? -2.278 7.339 18.318 1.00 16.24 53 ILE B N 1
ATOM 1433 C CA . ILE B 2 64 ? -1.908 6.534 17.165 1.00 16.27 53 ILE B CA 1
ATOM 1434 C C . ILE B 2 64 ? -0.478 6.891 16.796 1.00 16.33 53 ILE B C 1
ATOM 1435 O O . ILE B 2 64 ? -0.149 8.075 16.651 1.00 17.81 53 ILE B O 1
ATOM 1440 N N . LEU B 2 65 ? 0.370 5.874 16.705 1.00 15.38 54 LEU B N 1
ATOM 1441 C CA . LEU B 2 65 ? 1.745 6.040 16.233 1.00 15.38 54 LEU B CA 1
ATOM 1442 C C . LEU B 2 65 ? 1.762 5.525 14.807 1.00 16.53 54 LEU B C 1
ATOM 1443 O O . LEU B 2 65 ? 1.464 4.357 14.567 1.00 17.25 54 LEU B O 1
ATOM 1448 N N . LEU B 2 66 ? 2.054 6.411 13.863 1.00 17.61 55 LEU B N 1
ATOM 1449 C CA . LEU B 2 66 ? 1.872 6.115 12.443 1.00 19.67 55 LEU B CA 1
ATOM 1450 C C . LEU B 2 66 ? 3.138 6.362 11.635 1.00 20.39 55 LEU B C 1
ATOM 1451 O O . LEU B 2 66 ? 3.655 7.486 11.620 1.00 22.53 55 LEU B O 1
ATOM 1456 N N . ASP B 2 67 ? 3.624 5.320 10.951 1.00 20.66 56 ASP B N 1
ATOM 1457 C CA . ASP B 2 67 ? 4.792 5.419 10.053 1.00 22.78 56 ASP B CA 1
ATOM 1458 C C . ASP B 2 67 ? 4.563 6.479 8.991 1.00 24.60 56 ASP B C 1
ATOM 1459 O O . ASP B 2 67 ? 3.606 6.415 8.217 1.00 24.97 56 ASP B O 1
ATOM 1464 N N . ILE B 2 68 ? 5.472 7.443 8.947 1.00 27.03 57 ILE B N 1
ATOM 1465 C CA . ILE B 2 68 ? 5.408 8.509 7.969 1.00 31.11 57 ILE B CA 1
ATOM 1466 C C . ILE B 2 68 ? 5.816 7.981 6.590 1.00 32.98 57 ILE B C 1
ATOM 1467 O O . ILE B 2 68 ? 5.570 8.647 5.600 1.00 35.48 57 ILE B O 1
ATOM 1472 N N . GLU B 2 69 ? 6.402 6.780 6.532 1.00 32.91 58 GLU B N 1
ATOM 1473 C CA . GLU B 2 69 ? 6.782 6.160 5.256 1.00 38.79 58 GLU B CA 1
ATOM 1474 C C . GLU B 2 69 ? 5.668 5.292 4.668 1.00 39.03 58 GLU B C 1
ATOM 1475 O O . GLU B 2 69 ? 5.715 4.935 3.486 1.00 39.12 58 GLU B O 1
ATOM 1481 N N A MET B 2 70 ? 4.672 4.940 5.489 0.53 40.14 59 MET B N 1
ATOM 1482 N N B MET B 2 70 ? 4.674 4.966 5.481 0.47 40.15 59 MET B N 1
ATOM 1483 C CA A MET B 2 70 ? 3.523 4.154 5.014 0.53 40.73 59 MET B CA 1
ATOM 1484 C CA B MET B 2 70 ? 3.551 4.181 5.001 0.47 40.77 59 MET B CA 1
ATOM 1485 C C A MET B 2 70 ? 2.734 4.976 4.010 0.53 42.24 59 MET B C 1
ATOM 1486 C C B MET B 2 70 ? 2.744 4.989 4.001 0.47 42.34 59 MET B C 1
ATOM 1487 O O A MET B 2 70 ? 2.325 6.097 4.308 0.53 42.29 59 MET B O 1
ATOM 1488 O O B MET B 2 70 ? 2.333 6.111 4.294 0.47 42.42 59 MET B O 1
ATOM 1497 N N . PRO B 2 71 ? 2.510 4.420 2.812 1.00 45.03 60 PRO B N 1
ATOM 1498 C CA . PRO B 2 71 ? 1.730 5.153 1.811 1.00 47.01 60 PRO B CA 1
ATOM 1499 C C . PRO B 2 71 ? 0.341 5.468 2.356 1.00 44.21 60 PRO B C 1
ATOM 1500 O O . PRO B 2 71 ? -0.249 4.636 3.043 1.00 42.71 60 PRO B O 1
ATOM 1504 N N . VAL B 2 72 ? -0.157 6.666 2.077 1.00 44.48 61 VAL B N 1
ATOM 1505 C CA . VAL B 2 72 ? -1.520 7.015 2.440 1.00 45.26 61 VAL B CA 1
ATOM 1506 C C . VAL B 2 72 ? -2.498 6.302 1.510 1.00 42.20 61 VAL B C 1
ATOM 1507 O O . VAL B 2 72 ? -2.176 6.015 0.357 1.00 42.29 61 VAL B O 1
ATOM 1511 N N . MET B 2 73 ? -3.685 5.983 2.007 1.00 40.60 62 MET B N 1
ATOM 1512 C CA A MET B 2 73 ? -4.693 5.362 1.161 0.50 39.85 62 MET B CA 1
ATOM 1513 C CA B MET B 2 73 ? -4.687 5.359 1.159 0.50 39.85 62 MET B CA 1
ATOM 1514 C C . MET B 2 73 ? -5.049 6.360 0.069 1.00 41.02 62 MET B C 1
ATOM 1515 O O . MET B 2 73 ? -4.787 7.557 0.213 1.00 39.48 62 MET B O 1
ATOM 1524 N N . ASP B 2 74 ? -5.628 5.869 -1.025 1.00 45.63 63 ASP B N 1
ATOM 1525 C CA . ASP B 2 74 ? -5.924 6.714 -2.190 1.00 49.34 63 ASP B CA 1
ATOM 1526 C C . ASP B 2 74 ? -6.878 7.884 -1.910 1.00 48.16 63 ASP B C 1
ATOM 1527 O O . ASP B 2 74 ? -6.796 8.919 -2.579 1.00 48.80 63 ASP B O 1
ATOM 1532 N N . GLY B 2 75 ? -7.781 7.714 -0.944 1.00 46.63 64 GLY B N 1
ATOM 1533 C CA . GLY B 2 75 ? -8.625 8.803 -0.468 1.00 45.20 64 GLY B CA 1
ATOM 1534 C C . GLY B 2 75 ? -8.324 9.151 0.985 1.00 42.08 64 GLY B C 1
ATOM 1535 O O . GLY B 2 75 ? -9.128 9.812 1.661 1.00 41.49 64 GLY B O 1
ATOM 1536 N N . MET B 2 76 ? -7.153 8.694 1.442 1.00 41.65 65 MET B N 1
ATOM 1537 C CA A MET B 2 76 ? -6.670 8.908 2.809 0.51 41.65 65 MET B CA 1
ATOM 1538 C CA B MET B 2 76 ? -6.672 8.920 2.806 0.49 41.67 65 MET B CA 1
ATOM 1539 C C . MET B 2 76 ? -7.745 8.625 3.847 1.00 39.67 65 MET B C 1
ATOM 1540 O O . MET B 2 76 ? -7.940 9.384 4.805 1.00 39.10 65 MET B O 1
ATOM 1549 N N . GLU B 2 77 ? -8.415 7.500 3.667 1.00 36.81 66 GLU B N 1
ATOM 1550 C CA . GLU B 2 77 ? -9.529 7.166 4.516 1.00 33.47 66 GLU B CA 1
ATOM 1551 C C . GLU B 2 77 ? -9.077 6.939 5.955 1.00 29.96 66 GLU B C 1
ATOM 1552 O O . GLU B 2 77 ? -9.800 7.346 6.842 1.00 30.56 66 GLU B O 1
ATOM 1558 N N . PHE B 2 78 ? -7.906 6.324 6.194 1.00 27.48 67 PHE B N 1
ATOM 1559 C CA . PHE B 2 78 ? -7.490 6.060 7.586 1.00 25.01 67 PHE B CA 1
ATOM 1560 C C . PHE B 2 78 ? -7.155 7.350 8.316 1.00 24.19 67 PHE B C 1
ATOM 1561 O O . PHE B 2 78 ? -7.707 7.608 9.378 1.00 22.11 67 PHE B O 1
ATOM 1569 N N . LEU B 2 79 ? -6.245 8.144 7.763 1.00 27.44 68 LEU B N 1
ATOM 1570 C CA . LEU B 2 79 ? -5.856 9.385 8.418 1.00 28.06 68 LEU B CA 1
ATOM 1571 C C . LEU B 2 79 ? -7.068 10.316 8.555 1.00 26.57 68 LEU B C 1
ATOM 1572 O O . LEU B 2 79 ? -7.252 10.928 9.601 1.00 25.63 68 LEU B O 1
ATOM 1577 N N . ARG B 2 80 ? -7.899 10.418 7.511 1.00 27.90 69 ARG B N 1
ATOM 1578 C CA . ARG B 2 80 ? -9.123 11.206 7.612 1.00 29.76 69 ARG B CA 1
ATOM 1579 C C . ARG B 2 80 ? -10.039 10.729 8.728 1.00 28.74 69 ARG B C 1
ATOM 1580 O O . ARG B 2 80 ? -10.548 11.534 9.496 1.00 29.87 69 ARG B O 1
ATOM 1588 N N . HIS B 2 81 ? -10.262 9.420 8.826 1.00 26.99 70 HIS B N 1
ATOM 1589 C CA . HIS B 2 81 ? -11.107 8.904 9.886 1.00 26.64 70 HIS B CA 1
ATOM 1590 C C . HIS B 2 81 ? -10.493 9.232 11.233 1.00 25.08 70 HIS B C 1
ATOM 1591 O O . HIS B 2 81 ? -11.191 9.664 12.142 1.00 25.63 70 HIS B O 1
ATOM 1598 N N . ALA B 2 82 ? -9.186 9.006 11.385 1.00 24.52 71 ALA B N 1
ATOM 1599 C CA . ALA B 2 82 ? -8.551 9.245 12.671 1.00 25.02 71 ALA B CA 1
ATOM 1600 C C . ALA B 2 82 ? -8.683 10.702 13.096 1.00 25.98 71 ALA B C 1
ATOM 1601 O O . ALA B 2 82 ? -9.005 10.998 14.253 1.00 26.58 71 ALA B O 1
ATOM 1603 N N . LYS B 2 83 ? -8.454 11.613 12.158 1.00 28.14 72 LYS B N 1
ATOM 1604 C CA . LYS B 2 83 ? -8.467 13.032 12.478 1.00 30.88 72 LYS B CA 1
ATOM 1605 C C . LYS B 2 83 ? -9.890 13.544 12.681 1.00 30.71 72 LYS B C 1
ATOM 1606 O O . LYS B 2 83 ? -10.134 14.345 13.571 1.00 33.94 72 LYS B O 1
ATOM 1612 N N . LEU B 2 84 ? -10.832 13.060 11.879 1.00 29.98 73 LEU B N 1
ATOM 1613 C CA . LEU B 2 84 ? -12.152 13.696 11.802 1.00 30.20 73 LEU B CA 1
ATOM 1614 C C . LEU B 2 84 ? -13.246 12.960 12.571 1.00 31.54 73 LEU B C 1
ATOM 1615 O O . LEU B 2 84 ? -14.262 13.560 12.939 1.00 32.78 73 LEU B O 1
ATOM 1620 N N . LYS B 2 85 ? -13.045 11.670 12.828 1.00 33.22 74 LYS B N 1
ATOM 1621 C CA A LYS B 2 85 ? -14.067 10.858 13.485 0.53 35.48 74 LYS B CA 1
ATOM 1622 C CA B LYS B 2 85 ? -14.069 10.864 13.489 0.47 35.49 74 LYS B CA 1
ATOM 1623 C C . LYS B 2 85 ? -13.617 10.334 14.847 1.00 33.37 74 LYS B C 1
ATOM 1624 O O . LYS B 2 85 ? -14.378 9.665 15.546 1.00 33.94 74 LYS B O 1
ATOM 1635 N N . THR B 2 86 ? -12.379 10.627 15.227 1.00 29.50 75 THR B N 1
ATOM 1636 C CA . THR B 2 86 ? -11.935 10.304 16.585 1.00 28.82 75 THR B CA 1
ATOM 1637 C C . THR B 2 86 ? -11.240 11.513 17.180 1.00 29.83 75 THR B C 1
ATOM 1638 O O . THR B 2 86 ? -10.984 12.496 16.483 1.00 30.84 75 THR B O 1
ATOM 1642 N N . ARG B 2 87 ? -10.945 11.439 18.470 1.00 31.19 76 ARG B N 1
ATOM 1643 C CA . ARG B 2 87 ? -10.150 12.469 19.116 1.00 34.19 76 ARG B CA 1
ATOM 1644 C C . ARG B 2 87 ? -8.768 11.943 19.502 1.00 30.15 76 ARG B C 1
ATOM 1645 O O . ARG B 2 87 ? -8.100 12.525 20.343 1.00 32.02 76 ARG B O 1
ATOM 1653 N N . ALA B 2 88 ? -8.321 10.860 18.866 1.00 27.18 77 ALA B N 1
ATOM 1654 C CA . ALA B 2 88 ? -6.982 10.345 19.119 1.00 25.11 77 ALA B CA 1
ATOM 1655 C C . ALA B 2 88 ? -5.932 11.363 18.690 1.00 23.13 77 ALA B C 1
ATOM 1656 O O . ALA B 2 88 ? -6.072 12.034 17.670 1.00 25.20 77 ALA B O 1
ATOM 1658 N N . LYS B 2 89 ? -4.868 11.467 19.472 1.00 22.47 78 LYS B N 1
ATOM 1659 C CA . LYS B 2 89 ? -3.673 12.169 19.055 1.00 22.94 78 LYS B CA 1
ATOM 1660 C C . LYS B 2 89 ? -2.922 11.301 18.063 1.00 21.63 78 LYS B C 1
ATOM 1661 O O . LYS B 2 89 ? -2.931 10.070 18.170 1.00 21.11 78 LYS B O 1
ATOM 1667 N N . ILE B 2 90 ? -2.263 11.939 17.107 1.00 22.84 79 ILE B N 1
ATOM 1668 C CA . ILE B 2 90 ? -1.535 11.226 16.068 1.00 22.00 79 ILE B CA 1
ATOM 1669 C C . ILE B 2 90 ? -0.079 11.675 16.074 1.00 22.54 79 ILE B C 1
ATOM 1670 O O . ILE B 2 90 ? 0.223 12.862 15.922 1.00 22.58 79 ILE B O 1
ATOM 1675 N N . CYS B 2 91 ? 0.819 10.728 16.280 1.00 20.36 80 CYS B N 1
ATOM 1676 C CA . CYS B 2 91 ? 2.249 11.001 16.225 1.00 20.64 80 CYS B CA 1
ATOM 1677 C C . CYS B 2 91 ? 2.882 10.216 15.091 1.00 19.71 80 CYS B C 1
ATOM 1678 O O . CYS B 2 91 ? 2.823 8.982 15.045 1.00 19.32 80 CYS B O 1
ATOM 1681 N N . MET B 2 92 ? 3.472 10.927 14.145 1.00 20.66 81 MET B N 1
ATOM 1682 C CA B MET B 2 92 ? 4.149 10.256 13.051 0.49 19.89 81 MET B CA 1
ATOM 1683 C CA C MET B 2 92 ? 4.177 10.281 13.043 0.51 20.04 81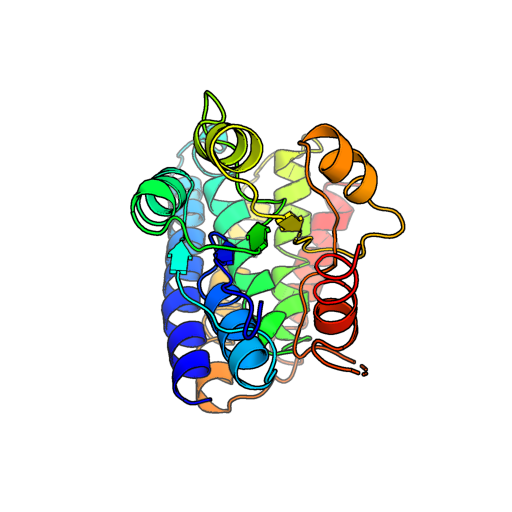 MET B CA 1
ATOM 1684 C C . MET B 2 92 ? 5.502 9.723 13.522 1.00 20.98 81 MET B C 1
ATOM 1685 O O . MET B 2 92 ? 6.137 10.296 14.411 1.00 22.09 81 MET B O 1
ATOM 1694 N N . LEU B 2 93 ? 5.903 8.603 12.928 1.00 21.77 82 LEU B N 1
ATOM 1695 C CA . LEU B 2 93 ? 7.165 7.945 13.195 1.00 22.44 82 LEU B CA 1
ATOM 1696 C C . LEU B 2 93 ? 8.054 8.092 11.970 1.00 23.10 82 LEU B C 1
ATOM 1697 O O . LEU B 2 93 ? 7.650 7.730 10.863 1.00 24.43 82 LEU B O 1
ATOM 1702 N N . SER B 2 94 ? 9.260 8.602 12.159 1.00 24.91 83 SER B N 1
ATOM 1703 C CA . SER B 2 94 ? 10.169 8.812 11.036 1.00 27.37 83 SER B CA 1
ATOM 1704 C C . SER B 2 94 ? 11.380 7.872 11.091 1.00 28.58 83 SER B C 1
ATOM 1705 O O . SER B 2 94 ? 11.915 7.597 12.151 1.00 28.51 83 SER 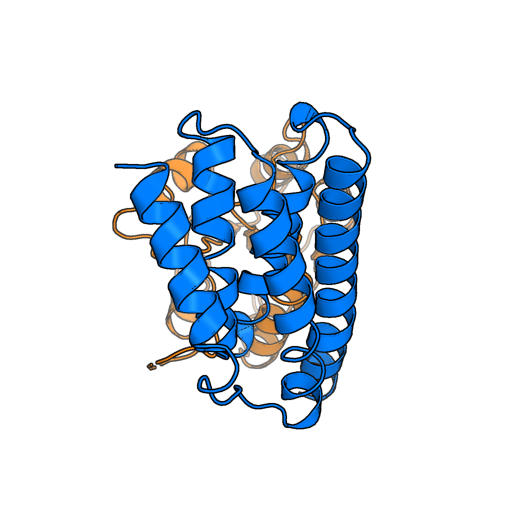B O 1
ATOM 1708 N N . SER B 2 95 ? 11.801 7.367 9.932 1.00 31.29 84 SER B N 1
ATOM 1709 C CA . SER B 2 95 ? 12.906 6.399 9.851 1.00 35.82 84 SER B CA 1
ATOM 1710 C C . SER B 2 95 ? 14.270 7.068 9.882 1.00 37.96 84 SER B C 1
ATOM 1711 O O . SER B 2 95 ? 15.307 6.403 10.027 1.00 38.16 84 SER B O 1
ATOM 1714 N N . VAL B 2 96 ? 14.274 8.383 9.731 1.00 40.83 85 VAL B N 1
ATOM 1715 C CA . VAL B 2 96 ? 15.512 9.135 9.805 1.00 43.67 85 VAL B CA 1
ATOM 1716 C C . VAL B 2 96 ? 15.380 10.182 10.897 1.00 41.16 85 VAL B C 1
ATOM 1717 O O . VAL B 2 96 ? 14.282 10.406 11.430 1.00 38.18 85 VAL B O 1
ATOM 1721 N N . ALA B 2 97 ? 16.500 10.796 11.252 1.00 42.70 86 ALA B N 1
ATOM 1722 C CA . ALA B 2 97 ? 16.476 11.898 12.194 1.00 44.32 86 ALA B CA 1
ATOM 1723 C C . ALA B 2 97 ? 15.510 12.950 11.669 1.00 42.04 86 ALA B C 1
ATOM 1724 O O . ALA B 2 97 ? 15.526 13.282 10.480 1.00 41.61 86 ALA B O 1
ATOM 1726 N N . VAL B 2 98 ? 14.647 13.450 12.550 1.00 41.08 87 VAL B N 1
ATOM 1727 C CA . VAL B 2 98 ? 13.699 14.491 12.180 1.00 39.00 87 VAL B CA 1
ATOM 1728 C C . VAL B 2 98 ? 14.429 15.812 11.852 1.00 38.54 87 VAL B C 1
ATOM 1729 O O . VAL B 2 98 ? 14.070 16.492 10.900 1.00 35.94 87 VAL B O 1
ATOM 1733 N N . SER B 2 99 ? 15.447 16.188 12.624 1.00 44.46 88 SER B N 1
ATOM 1734 C CA . SER B 2 99 ? 16.193 17.411 12.314 1.00 48.12 88 SER B CA 1
ATOM 1735 C C . SER B 2 99 ? 16.933 17.289 10.976 1.00 47.84 88 SER B C 1
ATOM 1736 O O . SER B 2 99 ? 17.760 16.394 10.797 1.00 47.42 88 SER B O 1
ATOM 1739 N N . GLY B 2 100 ? 16.623 18.179 10.035 1.00 48.85 89 GLY B N 1
ATOM 1740 C CA . GLY B 2 100 ? 17.240 18.141 8.715 1.00 50.51 89 GLY B CA 1
ATOM 1741 C C . GLY B 2 100 ? 16.405 17.375 7.691 1.00 48.64 89 GLY B C 1
ATOM 1742 O O . GLY B 2 100 ? 16.781 17.291 6.520 1.00 48.78 89 GLY B O 1
ATOM 1743 N N . SER B 2 101 ? 15.280 16.813 8.130 1.00 48.91 90 SER B N 1
ATOM 1744 C CA A SER B 2 101 ? 14.372 16.092 7.241 0.30 47.72 90 SER B CA 1
ATOM 1745 C CA B SER B 2 101 ? 14.364 16.090 7.243 0.70 47.78 90 SER B CA 1
ATOM 1746 C C . SER B 2 101 ? 13.144 16.956 6.936 1.00 47.45 90 SER B C 1
ATOM 1747 O O . SER B 2 101 ? 12.941 17.998 7.562 1.00 45.99 90 SER B O 1
ATOM 1752 N N . PRO B 2 102 ? 12.314 16.532 5.965 1.00 50.08 91 PRO B N 1
ATOM 1753 C CA . PRO B 2 102 ? 11.074 17.291 5.765 1.00 49.92 91 PRO B CA 1
ATOM 1754 C C . PRO B 2 102 ? 9.956 16.788 6.674 1.00 44.93 91 PRO B C 1
ATOM 1755 O O . PRO B 2 102 ? 8.813 17.218 6.529 1.00 43.89 91 PRO B O 1
ATOM 1759 N N . HIS B 2 103 ? 10.278 15.893 7.605 1.00 42.29 92 HIS B N 1
ATOM 1760 C CA . HIS B 2 103 ? 9.243 15.133 8.303 1.00 39.98 92 HIS B CA 1
ATOM 1761 C C . HIS B 2 103 ? 8.417 15.939 9.296 1.00 39.06 92 HIS B C 1
ATOM 1762 O O . HIS B 2 103 ? 7.231 15.691 9.433 1.00 36.36 92 HIS B O 1
ATOM 1769 N N . ALA B 2 104 ? 9.014 16.899 9.987 1.00 41.61 93 ALA B N 1
ATOM 1770 C CA . ALA B 2 104 ? 8.244 17.702 10.936 1.00 44.37 93 ALA B CA 1
ATOM 1771 C C . ALA B 2 104 ? 7.200 18.557 10.208 1.00 45.93 93 ALA B C 1
ATOM 1772 O O . ALA B 2 104 ? 6.076 18.716 10.683 1.00 46.17 93 ALA B O 1
ATOM 1774 N N . ALA B 2 105 ? 7.573 19.099 9.051 1.00 48.02 94 ALA B N 1
ATOM 1775 C CA . ALA B 2 105 ? 6.642 19.875 8.239 1.00 49.51 94 ALA B CA 1
ATOM 1776 C C . ALA B 2 105 ? 5.585 18.973 7.602 1.00 48.35 94 ALA B C 1
ATOM 1777 O O . ALA B 2 105 ? 4.414 19.339 7.526 1.00 48.78 94 ALA B O 1
ATOM 1779 N N . ARG B 2 106 ? 5.993 17.792 7.149 1.00 48.18 95 ARG B N 1
ATOM 1780 C CA . ARG B 2 106 ? 5.052 16.858 6.542 1.00 48.89 95 ARG B CA 1
ATOM 1781 C C . ARG B 2 106 ? 4.022 16.396 7.563 1.00 44.42 95 ARG B C 1
ATOM 1782 O O . ARG B 2 106 ? 2.860 16.204 7.228 1.00 43.65 95 ARG B O 1
ATOM 1790 N N . ALA B 2 107 ? 4.453 16.237 8.813 1.00 44.11 96 ALA B N 1
ATOM 1791 C CA . ALA B 2 107 ? 3.562 15.807 9.886 1.00 43.05 96 ALA B CA 1
ATOM 1792 C C . ALA B 2 107 ? 2.472 16.854 10.126 1.00 42.98 96 ALA B C 1
ATOM 1793 O O . ALA B 2 107 ? 1.293 16.520 10.199 1.00 41.71 96 ALA B O 1
ATOM 1795 N N . ARG B 2 108 ? 2.860 18.121 10.242 1.00 45.74 97 ARG B N 1
ATOM 1796 C CA . ARG B 2 108 ? 1.882 19.189 10.424 1.00 50.14 97 ARG B CA 1
ATOM 1797 C C . ARG B 2 108 ? 0.883 19.230 9.265 1.00 48.69 97 ARG B C 1
ATOM 1798 O O . ARG B 2 108 ? -0.318 19.403 9.477 1.00 47.74 97 ARG B O 1
ATOM 1806 N N . GLU B 2 109 ? 1.384 19.058 8.046 1.00 49.52 98 GLU B N 1
ATOM 1807 C CA . GLU B 2 109 ? 0.546 19.134 6.859 1.00 50.87 98 GLU B CA 1
ATOM 1808 C C . GLU B 2 109 ? -0.515 18.038 6.842 1.00 47.27 98 GLU B C 1
ATOM 1809 O O . GLU B 2 109 ? -1.661 18.273 6.442 1.00 45.37 98 GLU B O 1
ATOM 1815 N N . LEU B 2 110 ? -0.127 16.844 7.275 1.00 46.28 99 LEU B N 1
ATOM 1816 C CA . LEU B 2 110 ? -1.024 15.693 7.313 1.00 46.05 99 LEU B CA 1
ATOM 1817 C C . LEU B 2 110 ? -2.036 15.785 8.460 1.00 42.69 99 LEU B C 1
ATOM 1818 O O . LEU B 2 110 ? -2.927 14.947 8.571 1.00 42.74 99 LEU B O 1
ATOM 1823 N N . GLY B 2 111 ? -1.898 16.805 9.302 1.00 40.55 100 GLY B N 1
ATOM 1824 C CA . GLY B 2 111 ? -2.762 16.959 10.457 1.00 40.22 100 GLY B CA 1
ATOM 1825 C C . GLY B 2 111 ? -2.271 16.229 11.705 1.00 35.90 100 GLY B C 1
ATOM 1826 O O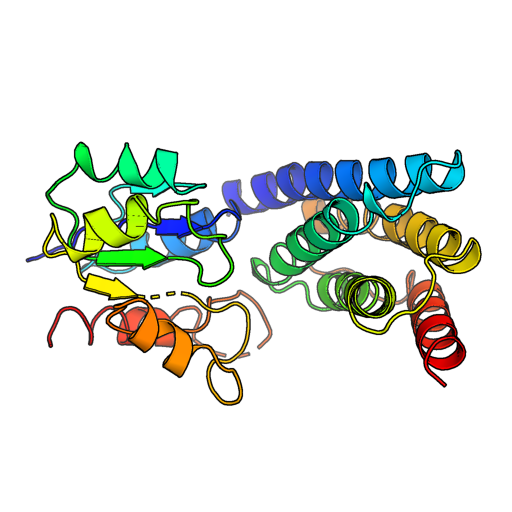 . GLY B 2 111 ? -2.966 16.187 12.720 1.00 35.67 100 GLY B O 1
ATOM 1827 N N . ALA B 2 112 ? -1.071 15.660 11.655 1.00 33.90 101 ALA B N 1
ATOM 1828 C CA . ALA B 2 112 ? -0.523 14.976 12.832 1.00 31.04 101 ALA B CA 1
ATOM 1829 C C . ALA B 2 112 ? -0.145 15.969 13.924 1.00 29.85 101 ALA B C 1
ATOM 1830 O O . ALA B 2 112 ? 0.173 17.131 13.647 1.00 30.36 101 ALA B O 1
ATOM 1832 N N . ASP B 2 113 ? -0.184 15.495 15.167 1.00 30.07 102 ASP B N 1
ATOM 1833 C CA . ASP B 2 113 ? 0.100 16.329 16.321 1.00 29.44 102 ASP B CA 1
ATOM 1834 C C . ASP B 2 113 ? 1.570 16.410 16.681 1.00 28.15 102 ASP B C 1
ATOM 1835 O O . ASP B 2 113 ? 1.969 17.288 17.446 1.00 28.57 102 ASP B O 1
ATOM 1840 N N . GLY B 2 114 ? 2.371 15.492 16.149 1.00 27.30 103 GLY B N 1
ATOM 1841 C CA . GLY B 2 114 ? 3.798 15.497 16.371 1.00 28.03 103 GLY B CA 1
ATOM 1842 C C . GLY B 2 114 ? 4.504 14.485 15.501 1.00 24.54 103 GLY B C 1
ATOM 1843 O O . GLY B 2 114 ? 3.880 13.772 14.709 1.00 24.88 103 GLY B O 1
ATOM 1844 N N . VAL B 2 115 ? 5.822 14.449 15.636 1.00 25.60 104 VAL B N 1
ATOM 1845 C CA . VAL B 2 115 ? 6.659 13.509 14.911 1.00 25.97 104 VAL B CA 1
ATOM 1846 C C . VAL B 2 115 ? 7.860 13.151 15.784 1.00 26.49 104 VAL B C 1
ATOM 1847 O O . VAL B 2 115 ? 8.360 13.975 16.555 1.00 29.05 104 VAL B O 1
ATOM 1851 N N . VAL B 2 116 ? 8.308 11.911 15.678 1.00 23.17 105 VAL B N 1
ATOM 1852 C CA . VAL B 2 116 ? 9.461 11.460 16.421 1.00 23.78 105 VAL B CA 1
ATOM 1853 C C . VAL B 2 116 ? 10.149 10.373 15.627 1.00 21.99 105 VAL B C 1
ATOM 1854 O O . VAL B 2 116 ? 9.506 9.622 14.865 1.00 23.03 105 VAL B O 1
ATOM 1858 N N . ALA B 2 117 ? 11.462 10.309 15.779 1.00 22.97 106 ALA B N 1
ATOM 1859 C CA . ALA B 2 117 ? 12.241 9.269 15.149 1.00 22.34 106 ALA B CA 1
ATOM 1860 C C . ALA B 2 117 ? 11.874 7.911 15.738 1.00 21.32 106 ALA B C 1
ATOM 1861 O O . ALA B 2 117 ? 11.634 7.763 16.940 1.00 22.16 106 ALA B O 1
ATOM 1863 N N . LYS B 2 118 ? 11.840 6.912 14.876 1.00 22.01 107 LYS B N 1
ATOM 1864 C CA . LYS B 2 118 ? 11.653 5.555 15.313 1.00 21.01 107 LYS B CA 1
ATOM 1865 C C . LYS B 2 118 ? 12.819 5.169 16.195 1.00 21.63 107 LYS B C 1
ATOM 1866 O O . LYS B 2 118 ? 13.961 5.508 15.895 1.00 24.43 107 LYS B O 1
ATOM 1872 N N . PRO B 2 119 ? 12.537 4.450 17.282 1.00 20.47 108 PRO B N 1
ATOM 1873 C CA . PRO B 2 119 ? 13.636 3.967 18.127 1.00 21.88 108 PRO B CA 1
ATOM 1874 C C . PRO B 2 119 ? 14.403 2.811 17.484 1.00 23.71 108 PRO B C 1
ATOM 1875 O O . PRO B 2 119 ? 13.940 2.179 16.537 1.00 21.83 108 PRO B O 1
ATOM 1879 N N . SER B 2 120 ? 15.583 2.527 18.013 1.00 26.45 109 SER B N 1
ATOM 1880 C CA . SER B 2 120 ? 16.353 1.373 17.554 1.00 32.46 109 SER B CA 1
ATOM 1881 C C . SER B 2 120 ? 17.279 0.833 18.637 1.00 32.28 109 SER B C 1
ATOM 1882 O O . SER B 2 120 ? 17.595 1.532 19.587 1.00 31.37 109 SER B O 1
ATOM 1885 N N . GLY B 2 121 ? 17.727 -0.409 18.473 1.00 33.36 110 GLY B N 1
ATOM 1886 C CA . GLY B 2 121 ? 18.721 -0.994 19.369 1.00 37.11 110 GLY B CA 1
ATOM 1887 C C . GLY B 2 121 ? 20.137 -0.616 18.964 1.00 39.28 110 GLY B C 1
ATOM 1888 O O . GLY B 2 121 ? 21.106 -1.198 19.455 1.00 41.39 110 GLY B O 1
ATOM 1889 N N . THR B 2 122 ? 20.247 0.378 18.084 1.00 44.02 111 THR B N 1
ATOM 1890 C CA . THR B 2 122 ? 21.522 0.803 17.495 1.00 50.21 111 THR B CA 1
ATOM 1891 C C . THR B 2 122 ? 22.397 1.607 18.460 1.00 55.81 111 THR B C 1
ATOM 1892 O O . THR B 2 122 ? 21.946 2.009 19.536 1.00 53.26 111 THR B O 1
ATOM 1896 N N . VAL B 2 123 ? 23.656 1.806 18.061 1.00 65.46 112 VAL B N 1
ATOM 1897 C CA . VAL B 2 123 ? 24.593 2.721 18.724 1.00 76.23 112 VAL B CA 1
ATOM 1898 C C . VAL B 2 123 ? 24.173 3.079 20.147 1.00 73.43 112 VAL B C 1
ATOM 1899 O O . VAL B 2 123 ? 24.937 2.894 21.092 1.00 71.69 112 VAL B O 1
ATOM 1903 N N . LYS B 2 130 ? 17.691 7.058 26.472 1.00 42.74 119 LYS B N 1
ATOM 1904 C CA . LYS B 2 130 ? 18.195 5.868 25.788 1.00 38.29 119 LYS B CA 1
ATOM 1905 C C . LYS B 2 130 ? 17.191 5.332 24.767 1.00 44.30 119 LYS B C 1
ATOM 1906 O O . LYS B 2 130 ? 16.505 6.110 24.115 1.00 48.47 119 LYS B O 1
ATOM 1912 N N . THR B 2 131 ? 17.166 3.861 24.710 1.00 50.06 120 THR B N 1
ATOM 1913 C CA . THR B 2 131 ? 16.233 3.252 23.729 1.00 51.35 120 THR B CA 1
ATOM 1914 C C . THR B 2 131 ? 14.889 3.781 23.220 1.00 45.92 120 THR B C 1
ATOM 1915 O O . THR B 2 131 ? 14.504 3.617 22.062 1.00 47.18 120 THR B O 1
ATOM 1919 N N . GLY B 2 132 ? 14.141 4.373 23.970 1.00 40.25 121 GLY B N 1
ATOM 1920 C CA . GLY B 2 132 ? 12.836 4.859 23.617 1.00 31.71 121 GLY B CA 1
ATOM 1921 C C . GLY B 2 132 ? 12.591 6.038 24.533 1.00 27.07 121 GLY B C 1
ATOM 1922 O O . GLY B 2 132 ? 11.491 6.485 24.711 1.00 25.86 121 GLY B O 1
ATOM 1923 N N . GLY B 2 133 ? 13.655 6.563 25.122 1.00 29.27 122 GLY B N 1
ATOM 1924 C CA . GLY B 2 133 ? 13.509 7.728 25.967 1.00 29.87 122 GLY B CA 1
ATOM 1925 C C . GLY B 2 133 ? 12.840 8.893 25.256 1.00 26.28 122 GLY B C 1
ATOM 1926 O O . GLY B 2 133 ? 11.939 9.509 25.788 1.00 25.78 122 GLY B O 1
ATOM 1927 N N . GLU B 2 134 ? 13.286 9.200 24.042 1.00 26.00 123 GLU B N 1
ATOM 1928 C CA . GLU B 2 134 ? 12.705 10.306 23.294 1.00 24.76 123 GLU B CA 1
ATOM 1929 C C . GLU B 2 134 ? 11.260 9.978 22.879 1.00 23.20 123 GLU B C 1
ATOM 1930 O O . GLU B 2 134 ? 10.369 10.830 22.957 1.00 21.50 123 GLU B O 1
ATOM 1936 N N . LEU B 2 135 ? 11.030 8.736 22.459 1.00 20.27 124 LEU B N 1
ATOM 1937 C CA . LEU B 2 135 ? 9.679 8.303 22.126 1.00 20.05 124 LEU B CA 1
ATOM 1938 C C . LEU B 2 135 ? 8.736 8.459 23.317 1.00 19.64 124 LEU B C 1
ATOM 1939 O O . LEU B 2 135 ? 7.658 9.030 23.180 1.00 18.45 124 LEU B O 1
ATOM 1944 N N . ALA B 2 136 ? 9.130 7.972 24.495 1.00 19.93 125 ALA B N 1
ATOM 1945 C CA . ALA B 2 136 ? 8.262 8.070 25.664 1.00 20.04 125 ALA B CA 1
ATOM 1946 C C . ALA B 2 136 ? 7.992 9.537 25.991 1.00 19.75 125 ALA B C 1
ATOM 1947 O O . ALA B 2 136 ? 6.861 9.916 26.318 1.00 20.33 125 ALA B O 1
ATOM 1949 N N . ARG B 2 137 ? 9.025 10.366 25.905 1.00 21.22 126 ARG B N 1
ATOM 1950 C CA . ARG B 2 137 ? 8.866 11.768 26.220 1.00 22.78 126 ARG B CA 1
ATOM 1951 C C . ARG B 2 137 ? 7.868 12.430 25.262 1.00 22.95 126 ARG B C 1
ATOM 1952 O O . ARG B 2 137 ? 7.000 13.197 25.666 1.00 23.98 126 ARG B O 1
ATOM 1960 N N . THR B 2 138 ? 7.970 12.106 23.982 1.00 22.70 127 THR B N 1
ATOM 1961 C CA . THR B 2 138 ? 7.065 12.684 23.007 1.00 23.37 127 THR B CA 1
ATOM 1962 C C . THR B 2 138 ? 5.620 12.221 23.216 1.00 21.72 127 THR B C 1
ATOM 1963 O O . THR B 2 138 ? 4.683 13.006 23.154 1.00 22.96 127 THR B O 1
ATOM 1967 N N . MET B 2 139 ? 5.435 10.939 23.471 1.00 20.11 128 MET B N 1
ATOM 1968 C CA A MET B 2 139 ? 4.104 10.391 23.723 0.64 19.51 128 MET B CA 1
ATOM 1969 C CA B MET B 2 139 ? 4.095 10.422 23.713 0.36 20.00 128 MET B CA 1
ATOM 1970 C C . MET B 2 139 ? 3.472 11.110 24.918 1.00 20.14 128 MET B C 1
ATOM 1971 O O . MET B 2 139 ? 2.301 11.469 24.893 1.00 21.17 128 MET B O 1
ATOM 1980 N N . ARG B 2 140 ? 4.264 11.312 25.968 1.00 20.43 129 ARG B N 1
ATOM 1981 C CA . ARG B 2 140 ? 3.753 11.936 27.179 1.00 22.63 129 ARG B CA 1
ATOM 1982 C C . ARG B 2 140 ? 3.415 13.409 26.967 1.00 23.36 129 ARG B C 1
ATOM 1983 O O . ARG B 2 140 ? 2.398 13.876 27.461 1.00 25.00 129 ARG B O 1
ATOM 1991 N N . THR B 2 141 ? 4.258 14.105 26.209 1.00 26.25 130 THR B N 1
ATOM 1992 C CA . THR B 2 141 ? 4.047 15.514 25.925 1.00 29.13 130 THR B CA 1
ATOM 1993 C C . THR B 2 141 ? 2.725 15.658 25.173 1.00 27.82 130 THR B C 1
ATOM 1994 O O . THR B 2 141 ? 1.885 16.498 25.509 1.00 30.19 130 THR B O 1
ATOM 1998 N N . LEU B 2 142 ? 2.518 14.789 24.183 1.00 27.08 131 LEU B N 1
ATOM 1999 C CA . LEU B 2 142 ? 1.299 14.835 23.389 1.00 27.60 131 LEU B CA 1
ATOM 2000 C C . LEU B 2 142 ? 0.034 14.618 24.205 1.00 29.29 131 LEU B C 1
ATOM 2001 O O . LEU B 2 142 ? -0.978 15.285 23.991 1.00 31.50 131 LEU B O 1
ATOM 2006 N N . MET B 2 143 ? 0.078 13.700 25.156 1.00 29.66 132 MET B N 1
ATOM 2007 C CA A MET B 2 143 ? -1.120 13.422 25.928 0.59 30.65 132 MET B CA 1
ATOM 2008 C CA B MET B 2 143 ? -1.081 13.385 25.985 0.41 30.57 132 MET B CA 1
ATOM 2009 C C . MET B 2 143 ? -1.373 14.491 27.004 1.00 32.41 132 MET B C 1
ATOM 2010 O O . MET B 2 143 ? -2.508 14.688 27.409 1.00 35.19 132 MET B O 1
ATOM 2019 N N . ALA B 2 144 ? -0.327 15.192 27.437 1.00 34.44 133 ALA B N 1
ATOM 2020 C CA . ALA B 2 144 ? -0.472 16.218 28.472 1.00 38.10 133 ALA B CA 1
ATOM 2021 C C . ALA B 2 144 ? -0.844 17.577 27.882 1.00 43.46 133 ALA B C 1
ATOM 2022 O O . ALA B 2 144 ? -1.268 18.475 28.602 1.00 43.34 133 ALA B O 1
ATOM 2024 N N . ALA B 2 145 ? -0.685 17.724 26.571 1.00 50.91 134 ALA B N 1
ATOM 2025 C CA . ALA B 2 145 ? -0.885 19.012 25.912 1.00 58.00 134 ALA B CA 1
ATOM 2026 C C . ALA B 2 145 ? -2.297 19.553 26.126 1.00 60.05 134 ALA B C 1
ATOM 2027 O O . ALA B 2 145 ? -3.270 18.803 26.113 1.00 61.89 134 ALA B O 1
#

Foldseek 3Di:
DLVLLVCLLVLLVVLLVQLLVLLVCVVVPDDPVVRLVSNLVSLVSNLVSCVVLPQVLLNVLSVLLNLVSCCVVPVVQDCDPLNSVLSNVSSVVSNVQSVVCSVVVHHDDNPVCVVSVVSSVVVSVVRVD/DAQAEEEEEALDPVLQVLVQVVQVVPRNYHYDYYYNAQVRLVVSCVVPQRHAEYEYEPPHDAPPVNVRLCCPQPVHNHAYEYEYQDQPVVDCVQVVCVVSVHPYYDYRFDPPPVGCVVVVVVVVVRNVD

CATH classification: 1.20.120.160

Sequence (258 aa):
MDEIWALYADDGAQALDAMEASLLALQAGEDAAAHVVGPLFRAVHTFKGNSSRVLGLSSVVESRAHLLCEDLIGLVRDAGVPMMDGEIVEILLFASDTLRRAMMLEEETAASRADVEGTTGSEALMDQLRSKIARCSRGSPYNVMMIVDDAAMMMRLYIASFIKTLPDFKKVVAQAANGQEALDKKLAAQPNVDLILLDIEMMPVMMDGMMEFLRHAKLKKTRAKICMMLSSVAVSGSSPHAARARELGADGVVAKPSGTVKTGGELARTMMRTLMMAA

Secondary structure (DSSP, 8-state):
-HHHHHHHHHHHHHHHHHHHHHHHHHHTT--HHHHHHHHHHHHHHHHHHHHHTT-HHHHHHHHHHHHHHHHHHHS-----HHHHHHHHHHHHHHHHHHHHHHHHTSPPPGGGGHHHHHHHHHHHHHHT-/--SEEEEEE-S-HHHHHHHHHHHTT-TTEEEEEEESSHHHHHHHHHH-TT--EEEEETTSPPPTT-HHHHHHHHH---EEEEEESS-STTSSHHHHHHHTT-SEEEEPP-S---TTHHHHHHHHHHHH-

Radius of gyration: 19.42 Å; Cα contacts (8 Å, |Δi|>4): 412; chains: 2; bounding box: 50×38×52 Å

InterPro domains:
  IPR002545 CheW-like domain [PF01584] (954-1086)
  IPR002545 CheW-like domain [SM00260] (942-1087)
  IPR008207 Signal transduction histidine kinase, phosphotransfer (Hpt) domain [PF01627] (10-110)
  IPR008207 Signal transduction histidine kinase, phosphotransfer (Hpt) domain [PS50894] (4-108)
  IPR008207 Signal transduction histidine kinase, phosphotransfer (Hpt) domain [SM00073] (8-105)
  IPR008207 Signal transduction histidine kinase, phosphotransfer (Hpt) domain [cd00088] (8-106)
  IPR036061 CheW-like domain superfamily [SSF50341] (950-1086)
  IPR036641 HPT domain superfamily [G3DSA:1.20.120.160] (1-137)
  IPR036641 HPT domain superfamily [SSF47226] (8-125)
  IPR036641 HPT domain superfamily [SSF47226] (478-588)
  IPR036890 Histidine kinase/HSP90-like ATPase superfamily [SSF55874] (826-948)
  IPR051315 Bacterial Chemotaxis Sensor Histidine Kinase CheA [PTHR43395] (922-1083)